Protein AF-A0A812VHL4-F1 (afdb_monomer_lite)

Organism: NCBI:txid1628268

InterPro domains:
  IPR036188 FAD/NAD(P)-binding domain superfamily [SSF51905] (43-77)

Sequence (217 aa):
MFGLWLIGYIILPGSPGWPKHFNGAKFHFGVLCDRQLSFIKKVKPVTGDPDHFCKNGVVLKSGETVDCDVIVCATGYDTRFAALECYKDGKAISVKDCPLYEHAIVPCFPCLISAATAFYHFGPIRGVTLAEYVVHCLRRGPLREETMQQAASPNLCTQISATSIIFTSATVLVRQWLLLFIDLWRAGVISLSAFLEIGIATWVTGVCKPLRLNVGS

Radius of gyration: 21.01 Å; chains: 1; bounding box: 49×48×60 Å

Foldseek 3Di:
DLVVVVVVVVQDDDDPPHDDPPDPLCDVPDDDDPVRSVVVVVDDDDDAAFDDADPQATQGPVRDGDGDPDDDDPPDDFPCQQVDFDDDPNDTDGQPQAQFQLQFASLVHRVDGQPQRLPPDPDPLSVVLVVVVVVLVVVDDDDHSVVSSVLRVPQPQSDGRRDHLVPDPNDDSVNSVVSSVVSCCVVQQAPPVLVVVQSCCCPVVVHHHRRDTPRDD

Secondary structure (DSSP, 8-state):
-HHHHHHHHHHSSSSTTS-----TTS-TT----HHHHHHHTTS----S-EEEEETTEEEETTS-EEE-S-----------GGG--EEETTEEE--TTPBPBTTTB-TTSTT-B-TTT--SSSSTTHHHHHHHHHHHHHHSPP--HHHHHHHHTT-SS--BTTB-TTS-TTS-HHHHHHHHHHHHHHTTSS-HHHHHHHHHIIIII--------SS--

Structure (mmCIF, N/CA/C/O backbone):
data_AF-A0A812VHL4-F1
#
_entry.id   AF-A0A812VHL4-F1
#
loop_
_atom_site.group_PDB
_atom_site.id
_atom_site.type_symbol
_atom_site.label_atom_id
_atom_site.label_alt_id
_atom_site.label_comp_id
_atom_site.label_asym_id
_atom_site.label_entity_id
_atom_site.label_seq_id
_atom_site.pdbx_PDB_ins_code
_atom_site.Cartn_x
_atom_site.Cartn_y
_atom_site.Cartn_z
_atom_site.occupancy
_atom_site.B_iso_or_equiv
_atom_site.auth_seq_id
_atom_site.auth_comp_id
_atom_site.auth_asym_id
_atom_site.auth_atom_id
_atom_site.pdbx_PDB_model_num
ATOM 1 N N . MET A 1 1 ? -9.272 24.173 -4.521 1.00 40.69 1 MET A N 1
ATOM 2 C CA . MET A 1 1 ? -9.351 22.985 -3.635 1.00 40.69 1 MET A CA 1
ATOM 3 C C . MET A 1 1 ? -8.076 22.146 -3.636 1.00 40.69 1 MET A C 1
ATOM 5 O O . MET A 1 1 ? -7.591 21.881 -2.550 1.00 40.69 1 MET A O 1
ATOM 9 N N . PHE A 1 2 ? -7.476 21.799 -4.783 1.00 43.38 2 PHE A N 1
ATOM 10 C CA . PHE A 1 2 ? -6.208 21.039 -4.824 1.00 43.38 2 PHE A CA 1
ATOM 11 C C . PHE A 1 2 ? -5.052 21.713 -4.052 1.00 43.38 2 PHE A C 1
ATOM 13 O O . PHE A 1 2 ? -4.385 21.065 -3.256 1.00 43.38 2 PHE A O 1
ATOM 20 N N . GLY A 1 3 ? -4.888 23.038 -4.176 1.00 47.44 3 GLY A N 1
ATOM 21 C CA . GLY A 1 3 ? -3.916 23.798 -3.374 1.00 47.44 3 GLY A CA 1
ATOM 22 C C . GLY A 1 3 ? -4.210 23.807 -1.866 1.00 47.44 3 GLY A C 1
ATOM 23 O O . GLY A 1 3 ? -3.291 23.701 -1.069 1.00 47.44 3 GLY A O 1
ATOM 24 N N . LEU A 1 4 ? -5.486 23.841 -1.456 1.00 44.78 4 LEU A N 1
ATOM 25 C CA . LEU A 1 4 ? -5.892 23.734 -0.043 1.00 44.78 4 LEU A CA 1
ATOM 26 C C . LEU A 1 4 ? -5.672 22.321 0.517 1.00 44.78 4 LEU A C 1
ATOM 28 O O . LEU A 1 4 ? -5.383 22.165 1.696 1.00 44.78 4 LEU A O 1
ATOM 32 N N . TRP A 1 5 ? -5.765 21.300 -0.334 1.00 52.78 5 TRP A N 1
ATOM 33 C CA . TRP A 1 5 ? -5.427 19.916 -0.008 1.00 52.78 5 TRP A CA 1
ATOM 34 C C . TRP A 1 5 ? -3.904 19.716 0.119 1.00 52.78 5 TRP A C 1
ATOM 36 O O . TRP A 1 5 ? -3.454 19.075 1.063 1.00 52.78 5 TRP A O 1
ATOM 46 N N . LEU A 1 6 ? -3.103 20.369 -0.734 1.00 53.19 6 LEU A N 1
ATOM 47 C CA . LEU A 1 6 ? -1.636 20.458 -0.619 1.00 53.19 6 LEU A CA 1
ATOM 48 C C . LEU A 1 6 ? -1.177 21.265 0.614 1.00 53.19 6 LEU A C 1
ATOM 50 O O . LEU A 1 6 ? -0.172 20.943 1.239 1.00 53.19 6 LEU A O 1
ATOM 54 N N . ILE A 1 7 ? -1.936 22.286 1.012 1.00 50.78 7 ILE A N 1
ATOM 55 C CA . ILE A 1 7 ? -1.730 23.010 2.276 1.00 50.78 7 ILE A CA 1
ATOM 56 C C . ILE A 1 7 ? -2.144 22.130 3.468 1.00 50.78 7 ILE A C 1
ATOM 58 O O . ILE A 1 7 ? -1.430 22.073 4.465 1.00 50.78 7 ILE A O 1
ATOM 62 N N . GLY A 1 8 ? -3.227 21.356 3.346 1.00 48.59 8 GLY A N 1
ATOM 63 C CA . GLY A 1 8 ? -3.597 20.313 4.310 1.00 48.59 8 GLY A CA 1
ATOM 64 C C . GLY A 1 8 ? -2.518 19.233 4.481 1.00 48.59 8 GLY A C 1
ATOM 65 O O . GLY A 1 8 ? -2.340 18.731 5.586 1.00 48.59 8 GLY A O 1
ATOM 66 N N . TYR A 1 9 ? -1.749 18.946 3.424 1.00 51.69 9 TYR A N 1
ATOM 67 C CA . TYR A 1 9 ? -0.568 18.072 3.418 1.00 51.69 9 TYR A CA 1
ATOM 68 C C . TYR A 1 9 ? 0.630 18.639 4.200 1.00 51.69 9 TYR A C 1
ATOM 70 O O . TYR A 1 9 ? 1.363 17.869 4.817 1.00 51.69 9 TYR A O 1
ATOM 78 N N . ILE A 1 10 ? 0.812 19.965 4.235 1.00 49.31 10 ILE A N 1
ATOM 79 C CA . ILE A 1 10 ? 1.830 20.610 5.086 1.00 49.31 10 ILE A CA 1
ATOM 80 C C . ILE A 1 10 ? 1.375 20.635 6.557 1.00 49.31 10 ILE A C 1
ATOM 82 O O . ILE A 1 10 ? 2.209 20.624 7.461 1.00 49.31 10 ILE A O 1
ATOM 86 N N . ILE A 1 11 ? 0.060 20.653 6.810 1.00 45.56 11 ILE A N 1
ATOM 87 C CA . ILE A 1 11 ? -0.496 21.017 8.121 1.00 45.56 11 ILE A CA 1
ATOM 88 C C . ILE A 1 11 ? -1.030 19.822 8.957 1.00 45.56 11 ILE A C 1
ATOM 90 O O . ILE A 1 11 ? -1.224 20.001 10.157 1.00 45.56 11 ILE A O 1
ATOM 94 N N . LEU A 1 12 ? -1.211 18.583 8.458 1.00 45.19 12 LEU A N 1
ATOM 95 C CA . LEU A 1 12 ? -1.800 17.476 9.269 1.00 45.19 12 LEU A CA 1
ATOM 96 C C . LEU A 1 12 ? -1.372 16.040 8.848 1.00 45.19 12 LEU A C 1
ATOM 98 O O . LEU A 1 12 ? -1.175 15.806 7.658 1.00 45.19 12 LEU A O 1
ATOM 102 N N . PRO A 1 13 ? -1.490 14.995 9.712 1.00 44.47 13 PRO A N 1
ATOM 103 C CA . PRO A 1 13 ? -1.119 14.822 11.133 1.00 44.47 13 PRO A CA 1
ATOM 104 C C . PRO A 1 13 ? 0.120 13.898 11.340 1.00 44.47 13 PRO A C 1
ATOM 106 O O . PRO A 1 13 ? 0.354 12.970 10.570 1.00 44.47 13 PRO A O 1
ATOM 109 N N . GLY A 1 14 ? 0.880 14.109 12.427 1.00 41.84 14 GLY A N 1
ATOM 110 C CA . GLY A 1 14 ? 2.065 13.312 12.823 1.00 41.84 14 GLY A CA 1
ATOM 111 C C . GLY A 1 14 ? 3.274 14.159 13.247 1.00 41.84 14 GLY A C 1
ATOM 112 O O . GLY A 1 14 ? 4.168 13.675 13.935 1.00 41.84 14 GLY A O 1
ATOM 113 N N . SER A 1 15 ? 3.268 15.442 12.891 1.00 42.09 15 SER A N 1
ATOM 114 C CA . SER A 1 15 ? 4.245 16.426 13.353 1.00 42.09 15 SER A CA 1
ATOM 115 C C . SER A 1 15 ? 4.019 16.740 14.841 1.00 42.09 15 SER A C 1
ATOM 117 O O . SER A 1 15 ? 2.869 16.979 15.232 1.00 42.09 15 SER A O 1
ATOM 119 N N . PRO A 1 16 ? 5.067 16.765 15.683 1.00 42.28 16 PRO A N 1
ATOM 120 C CA . PRO A 1 16 ? 4.957 17.237 17.061 1.00 42.28 16 PRO A CA 1
ATOM 121 C C . PRO A 1 16 ? 4.253 18.605 17.114 1.00 42.28 16 PRO A C 1
ATOM 123 O O . PRO A 1 16 ? 4.621 19.515 16.376 1.00 42.28 16 PRO A O 1
ATOM 126 N N . GLY A 1 17 ? 3.224 18.741 17.959 1.00 50.34 17 GLY A N 1
ATOM 127 C CA . GLY A 1 17 ? 2.522 20.014 18.191 1.00 50.34 17 GLY A CA 1
ATOM 128 C C . GLY A 1 17 ? 1.212 20.254 17.423 1.00 50.34 17 GLY A C 1
ATOM 129 O O . GLY A 1 17 ? 0.597 21.292 17.646 1.00 50.34 17 GLY A O 1
ATOM 130 N N . TRP A 1 18 ? 0.737 19.326 16.580 1.00 44.12 18 TRP A N 1
ATOM 131 C CA . TRP A 1 18 ? -0.533 19.477 15.838 1.00 44.12 18 TRP A CA 1
ATOM 132 C C . TRP A 1 18 ? -1.601 18.432 16.236 1.00 44.12 18 TRP A C 1
ATOM 134 O O . TRP A 1 18 ? -1.246 17.352 16.718 1.00 44.12 18 TRP A O 1
ATOM 144 N N . PRO A 1 19 ? -2.915 18.713 16.066 1.00 42.34 19 PRO A N 1
ATOM 145 C CA . PRO A 1 19 ? -3.988 17.866 16.595 1.00 42.34 19 PRO A CA 1
ATOM 146 C C . PRO A 1 19 ? -3.979 16.441 16.024 1.00 42.34 19 PRO A C 1
ATOM 148 O O . PRO A 1 19 ? -3.922 16.235 14.810 1.00 42.34 19 PRO A O 1
ATOM 151 N N . LYS A 1 20 ? -4.097 15.440 16.907 1.00 46.00 20 LYS A N 1
ATOM 152 C CA . LYS A 1 20 ? -4.254 14.030 16.521 1.00 46.00 20 LYS A CA 1
ATOM 153 C C . LYS A 1 20 ? -5.608 13.832 15.838 1.00 46.00 20 LYS A C 1
ATOM 155 O O . LYS A 1 20 ? -6.645 14.233 16.355 1.00 46.00 20 LYS A O 1
ATOM 160 N N . HIS A 1 21 ? -5.598 13.193 14.673 1.00 45.16 21 HIS A N 1
ATOM 161 C CA . HIS A 1 21 ? -6.742 13.171 13.760 1.00 45.16 21 HIS A CA 1
ATOM 162 C C . HIS A 1 21 ? -7.748 12.034 14.001 1.00 45.16 21 HIS A C 1
ATOM 164 O O . HIS A 1 21 ? -8.603 11.799 13.146 1.00 45.16 21 HIS A O 1
ATOM 170 N N . PHE A 1 22 ? -7.687 11.333 15.140 1.00 42.72 22 PHE A N 1
ATOM 171 C CA . PHE A 1 22 ? -8.680 10.308 15.459 1.00 42.72 22 PHE A CA 1
ATOM 172 C C . PHE A 1 22 ? -9.975 10.973 15.938 1.00 42.72 22 PHE A C 1
ATOM 174 O O . PHE A 1 22 ? -10.221 11.143 17.128 1.00 42.72 22 PHE A O 1
ATOM 181 N N . ASN A 1 23 ? -10.792 11.412 14.982 1.00 49.66 23 ASN A N 1
ATOM 182 C CA . ASN A 1 23 ? -12.164 11.821 15.226 1.00 49.66 23 ASN A CA 1
ATOM 183 C C . ASN A 1 23 ? -13.078 10.744 14.638 1.00 49.66 23 ASN A C 1
ATOM 185 O O . ASN A 1 23 ? -13.260 10.693 13.425 1.00 49.66 23 ASN A O 1
ATOM 189 N N . GLY A 1 24 ? -13.671 9.910 15.496 1.00 42.75 24 GLY A N 1
ATOM 190 C CA . GLY A 1 24 ? -14.614 8.859 15.092 1.00 42.75 24 GLY A CA 1
ATOM 191 C C . GLY A 1 24 ? -15.881 9.370 14.387 1.00 42.75 24 GLY A C 1
ATOM 192 O O . GLY A 1 24 ? -16.612 8.578 13.805 1.00 42.75 24 GLY A O 1
ATOM 193 N N . ALA A 1 25 ? -16.132 10.685 14.381 1.00 45.47 25 ALA A N 1
ATOM 194 C CA . ALA A 1 25 ? -17.178 11.323 13.577 1.00 45.47 25 ALA A CA 1
ATOM 195 C C . ALA A 1 25 ? -16.723 11.679 12.146 1.00 45.47 25 ALA A C 1
ATOM 197 O O . ALA A 1 25 ? -17.510 12.205 11.362 1.00 45.47 25 ALA A O 1
ATOM 198 N N . LYS A 1 26 ? -15.457 11.432 11.793 1.00 46.66 26 LYS A N 1
ATOM 199 C CA . LYS A 1 26 ? -14.896 11.634 10.454 1.00 46.66 26 LYS A CA 1
ATOM 200 C C . LYS A 1 26 ? -14.423 10.285 9.926 1.00 46.66 26 LYS A C 1
ATOM 202 O O . LYS A 1 26 ? -13.262 9.918 10.063 1.00 46.66 26 LYS A O 1
ATOM 207 N N . PHE A 1 27 ? -15.348 9.531 9.342 1.00 46.22 27 PHE A N 1
ATOM 208 C CA . PHE A 1 27 ? -15.012 8.322 8.599 1.00 46.22 27 PHE A CA 1
ATOM 209 C C . PHE A 1 27 ? -14.049 8.714 7.469 1.00 46.22 27 PHE A C 1
ATOM 211 O O . PHE A 1 27 ? -14.354 9.639 6.718 1.00 46.22 27 PHE A O 1
ATOM 218 N N . HIS A 1 28 ? -12.889 8.057 7.351 1.00 48.91 28 HIS A N 1
ATOM 219 C CA . HIS A 1 28 ? -11.766 8.515 6.508 1.00 48.91 28 HIS A CA 1
ATOM 220 C C . HIS A 1 28 ? -12.113 8.765 5.023 1.00 48.91 28 HIS A C 1
ATOM 222 O O . HIS A 1 28 ? -11.365 9.463 4.345 1.00 48.91 28 HIS A O 1
ATOM 228 N N . PHE A 1 29 ? -13.256 8.258 4.544 1.00 46.88 29 PHE A N 1
ATOM 229 C CA . PHE A 1 29 ? -13.786 8.471 3.191 1.00 46.88 29 PHE A CA 1
ATOM 230 C C . PHE A 1 29 ? -15.315 8.649 3.126 1.00 46.88 29 PHE A C 1
ATOM 232 O O . PHE A 1 29 ? -15.888 8.656 2.041 1.00 46.88 29 PHE A O 1
ATOM 239 N N . GLY A 1 30 ? -15.998 8.755 4.271 1.00 46.53 30 GLY A N 1
ATOM 240 C CA . GLY A 1 30 ? -17.461 8.782 4.337 1.00 46.53 30 GLY A CA 1
ATOM 241 C C . GLY A 1 30 ? -17.981 10.130 4.817 1.00 46.53 30 GLY A C 1
ATOM 242 O O . GLY A 1 30 ? -17.538 10.635 5.847 1.00 46.53 30 GLY A O 1
ATOM 243 N N . VAL A 1 31 ? -18.952 10.696 4.101 1.00 53.53 31 VAL A N 1
ATOM 244 C CA . VAL A 1 31 ? -19.748 11.817 4.611 1.00 53.53 31 VAL A CA 1
ATOM 245 C C . VAL A 1 31 ? -20.894 11.224 5.421 1.00 53.53 31 VAL A C 1
ATOM 247 O O . VAL A 1 31 ? -21.770 10.560 4.873 1.00 53.53 31 VAL A O 1
ATOM 250 N N . LEU A 1 32 ? -20.866 11.433 6.734 1.00 62.25 32 LEU A N 1
ATOM 251 C CA . LEU A 1 32 ? -21.990 11.095 7.599 1.00 62.25 32 LEU A CA 1
ATOM 252 C C . LEU A 1 32 ? -23.046 12.194 7.484 1.00 62.25 32 LEU A C 1
ATOM 254 O O . LEU A 1 32 ? -22.713 13.374 7.579 1.00 62.25 32 LEU A O 1
ATOM 258 N N . CYS A 1 33 ? -24.314 11.825 7.310 1.00 75.69 33 CYS A N 1
ATOM 259 C CA . CYS A 1 33 ? -25.398 12.800 7.374 1.00 75.69 33 CYS A CA 1
ATOM 260 C C . CYS A 1 33 ? -25.648 13.244 8.825 1.00 75.69 33 CYS A C 1
ATOM 262 O O . CYS A 1 33 ? -25.263 12.560 9.781 1.00 75.69 33 CYS A O 1
ATOM 264 N N . ASP A 1 34 ? -26.352 14.361 9.012 1.00 81.69 34 ASP A N 1
ATOM 265 C CA . ASP A 1 34 ? -26.616 14.933 10.341 1.00 81.69 34 ASP A CA 1
ATOM 266 C C . ASP A 1 34 ? -27.289 13.946 11.300 1.00 81.69 34 ASP A C 1
ATOM 268 O O . ASP A 1 34 ? -27.010 13.941 12.503 1.00 81.69 34 ASP A O 1
ATOM 272 N N . ARG A 1 35 ? -28.129 13.047 10.769 1.00 87.44 35 ARG A N 1
ATOM 273 C CA . ARG A 1 35 ? -28.762 11.975 11.546 1.00 87.44 35 ARG A CA 1
ATOM 274 C C . ARG A 1 35 ? -27.735 10.976 12.085 1.00 87.44 35 ARG A C 1
ATOM 276 O O . ARG A 1 35 ? -27.809 10.611 13.256 1.00 87.44 35 ARG A O 1
ATOM 283 N N . GLN A 1 36 ? -26.776 10.552 11.261 1.00 82.25 36 GLN A N 1
ATOM 284 C CA . GLN A 1 36 ? -25.708 9.628 11.663 1.00 82.25 36 GLN A CA 1
ATOM 285 C C . GLN A 1 36 ? -24.761 10.285 12.671 1.00 82.25 36 GLN A C 1
ATOM 287 O O . GLN A 1 36 ? -24.432 9.677 13.687 1.00 82.25 36 GLN A O 1
ATOM 292 N N . LEU A 1 37 ? -24.389 11.550 12.449 1.00 80.75 37 LEU A N 1
ATOM 293 C CA . LEU A 1 37 ? -23.572 12.318 13.393 1.00 80.75 37 LEU A CA 1
ATOM 294 C C . LEU A 1 37 ? -24.268 12.479 14.749 1.00 80.75 37 LEU A C 1
ATOM 296 O O . LEU A 1 37 ? -23.646 12.294 15.793 1.00 80.75 37 LEU A O 1
ATOM 300 N N . SER A 1 38 ? -25.565 12.791 14.741 1.00 87.00 38 SER A N 1
ATOM 301 C CA . SER A 1 38 ? -26.368 12.927 15.961 1.00 87.00 38 SER A CA 1
ATOM 302 C C . SER A 1 38 ? -26.495 11.610 16.724 1.00 87.00 38 SER A C 1
ATOM 304 O O . SER A 1 38 ? -26.578 11.625 17.949 1.00 87.00 38 SER A O 1
ATOM 306 N N . PHE A 1 39 ? -26.506 10.475 16.022 1.00 86.25 39 PHE A N 1
ATOM 307 C CA . PHE A 1 39 ? -26.483 9.156 16.647 1.00 86.25 39 PHE A CA 1
ATOM 308 C C . PHE A 1 39 ? -25.113 8.851 17.266 1.00 86.25 39 PHE A C 1
ATOM 310 O O . PHE A 1 39 ? -25.041 8.555 18.454 1.00 86.25 39 PHE A O 1
ATOM 317 N N . ILE A 1 40 ? -24.024 8.998 16.505 1.00 81.56 40 ILE A N 1
ATOM 318 C CA . ILE A 1 40 ? -22.659 8.693 16.971 1.00 81.56 40 ILE A CA 1
ATOM 319 C C . ILE A 1 40 ? -22.272 9.542 18.186 1.00 81.56 40 ILE A C 1
ATOM 321 O O . ILE A 1 40 ? -21.652 9.027 19.108 1.00 81.56 40 ILE A O 1
ATOM 325 N N . LYS A 1 41 ? -22.696 10.812 18.250 1.00 83.19 41 LYS A N 1
ATOM 326 C CA . LYS A 1 41 ? -22.459 11.687 19.415 1.00 83.19 41 LYS A CA 1
ATOM 327 C C . LYS A 1 41 ? -23.057 11.162 20.728 1.00 83.19 41 LYS A C 1
ATOM 329 O O . LYS A 1 41 ? -22.643 11.614 21.789 1.00 83.19 41 LYS A O 1
ATOM 334 N N . LYS A 1 42 ? -24.035 10.252 20.667 1.00 87.25 42 LYS A N 1
ATOM 335 C CA . LYS A 1 42 ? -24.648 9.620 21.847 1.00 87.25 42 LYS A CA 1
ATOM 336 C C . LYS A 1 42 ? -23.894 8.371 22.301 1.00 87.25 42 LYS A C 1
ATOM 338 O O . LYS A 1 42 ? -24.132 7.895 23.405 1.00 87.25 42 LYS A O 1
ATOM 343 N N . VAL A 1 43 ? -23.013 7.831 21.461 1.00 83.88 43 VAL A N 1
ATOM 344 C CA . VAL A 1 43 ? -22.222 6.640 21.768 1.00 83.88 43 VAL A CA 1
ATOM 345 C C . VAL A 1 43 ? -20.952 7.078 22.487 1.00 83.88 43 VAL A C 1
ATOM 347 O O . VAL A 1 43 ? -20.186 7.887 21.966 1.00 83.88 43 VAL A O 1
ATOM 350 N N . LYS A 1 44 ? -20.713 6.538 23.685 1.00 83.19 44 LYS A N 1
ATOM 351 C CA . LYS A 1 44 ? -19.445 6.733 24.392 1.00 83.19 44 LYS A CA 1
ATOM 352 C C . LYS A 1 44 ? -18.408 5.781 23.780 1.00 83.19 44 LYS A C 1
ATOM 354 O O . LYS A 1 44 ? -18.574 4.571 23.926 1.00 83.19 44 LYS A O 1
ATOM 359 N N . PRO A 1 45 ? -17.365 6.276 23.088 1.00 82.94 45 PRO A N 1
ATOM 360 C CA . PRO A 1 45 ? -16.317 5.401 22.588 1.00 82.94 45 PRO A CA 1
ATOM 361 C C . PRO A 1 45 ? -15.575 4.776 23.771 1.00 82.94 45 PRO A C 1
ATOM 363 O O . PRO A 1 45 ? -15.216 5.471 24.725 1.00 82.94 45 PRO A O 1
ATOM 366 N N . VAL A 1 46 ? -15.347 3.470 23.690 1.00 85.31 46 VAL A N 1
ATOM 367 C CA . VAL A 1 46 ? -14.475 2.744 24.613 1.00 85.31 46 VAL A CA 1
ATOM 368 C C . VAL A 1 46 ? -13.137 2.540 23.914 1.00 85.31 46 VAL A C 1
ATOM 370 O O . VAL A 1 46 ? -13.096 2.103 22.765 1.00 85.31 46 VAL A O 1
ATOM 373 N N . THR A 1 47 ? -12.048 2.892 24.594 1.00 85.06 47 THR A N 1
ATOM 374 C CA . THR A 1 47 ? -10.685 2.749 24.073 1.00 85.06 47 THR A CA 1
ATOM 375 C C . THR A 1 47 ? -9.969 1.674 24.875 1.00 85.06 47 THR A C 1
ATOM 377 O O . THR A 1 47 ? -9.807 1.821 26.083 1.00 85.06 47 THR A O 1
ATOM 380 N N . GLY A 1 48 ? -9.509 0.622 24.206 1.00 84.44 48 GLY A N 1
ATOM 381 C CA . GLY A 1 48 ? -8.765 -0.470 24.821 1.00 84.44 48 GLY A CA 1
ATOM 382 C C . GLY A 1 48 ? -8.704 -1.684 23.902 1.00 84.44 48 GLY A C 1
ATOM 383 O O . GLY A 1 48 ? -9.467 -1.778 22.940 1.00 84.44 48 GLY A O 1
ATOM 384 N N . ASP A 1 49 ? -7.792 -2.602 24.205 1.00 91.12 49 ASP A N 1
ATOM 385 C CA . ASP A 1 49 ? -7.693 -3.869 23.486 1.00 91.12 49 ASP A CA 1
ATOM 386 C C . ASP A 1 49 ? -8.654 -4.895 24.099 1.00 91.12 49 ASP A C 1
ATOM 388 O O . ASP A 1 49 ? -8.628 -5.072 25.325 1.00 91.12 49 ASP A O 1
ATOM 392 N N . PRO A 1 50 ? -9.448 -5.614 23.287 1.00 93.56 50 PRO A N 1
ATOM 393 C CA . PRO A 1 50 ? -10.179 -6.778 23.766 1.00 93.56 50 PRO A CA 1
ATOM 394 C C . PRO A 1 50 ? -9.193 -7.869 24.211 1.00 93.56 50 PRO A C 1
ATOM 396 O O . PRO A 1 50 ? -8.165 -8.088 23.566 1.00 93.56 50 PRO A O 1
ATOM 399 N N . ASP A 1 51 ? -9.511 -8.541 25.313 1.00 95.81 51 ASP A N 1
ATOM 400 C CA . ASP A 1 51 ? -8.773 -9.696 25.826 1.00 95.81 51 ASP A CA 1
ATOM 401 C C . ASP A 1 51 ? -9.528 -10.994 25.513 1.00 95.81 51 ASP A C 1
ATOM 403 O O . ASP A 1 51 ? -9.070 -11.815 24.719 1.00 95.81 51 ASP A O 1
ATOM 407 N N . HIS A 1 52 ? -10.737 -11.146 26.057 1.00 96.25 52 HIS A N 1
ATOM 408 C CA . HIS A 1 52 ? -11.589 -12.307 25.810 1.00 96.25 52 HIS A CA 1
ATOM 409 C C . HIS A 1 52 ? -13.079 -11.946 25.839 1.00 96.25 52 HIS A C 1
ATOM 411 O O . HIS A 1 52 ? -13.492 -10.913 26.370 1.00 96.25 52 HIS A O 1
ATOM 417 N N . PHE A 1 53 ? -13.904 -12.814 25.255 1.00 96.31 53 PHE A N 1
ATOM 418 C CA . PHE A 1 53 ? -15.358 -12.704 25.339 1.00 96.31 53 PHE A CA 1
ATOM 419 C C . PHE A 1 53 ? -15.861 -13.344 26.628 1.00 96.31 53 PHE A C 1
ATOM 421 O O . PHE A 1 53 ? -15.387 -14.407 27.033 1.00 96.31 53 PHE A O 1
ATOM 428 N N . CYS A 1 54 ? -16.845 -12.716 27.257 1.00 95.00 54 CYS A N 1
ATOM 429 C CA . CYS A 1 54 ? -17.550 -13.256 28.408 1.00 95.00 54 CYS A CA 1
ATOM 430 C C . CYS A 1 54 ? -19.039 -13.410 28.079 1.00 95.00 54 CYS A C 1
ATOM 432 O O . CYS A 1 54 ? -19.503 -13.024 27.008 1.00 95.00 54 CYS A O 1
ATOM 434 N N . LYS A 1 55 ? -19.809 -13.984 29.008 1.00 95.25 55 LYS A N 1
ATOM 435 C CA . LYS A 1 55 ? -21.238 -14.257 28.792 1.00 95.25 55 LYS A CA 1
ATOM 436 C C . LYS A 1 55 ? -22.044 -13.008 28.405 1.00 95.25 55 LYS A C 1
ATOM 438 O O . LYS A 1 55 ? -23.011 -13.135 27.664 1.00 95.25 55 LYS A O 1
ATOM 443 N N . ASN A 1 56 ? -21.648 -11.841 28.911 1.00 95.12 56 ASN A N 1
ATOM 444 C CA . ASN A 1 56 ? -22.412 -10.601 28.779 1.00 95.12 56 ASN A CA 1
ATOM 445 C C . ASN A 1 56 ? -21.730 -9.565 27.866 1.00 95.12 56 ASN A C 1
ATOM 447 O O . ASN A 1 56 ? -22.242 -8.457 27.735 1.00 95.12 56 ASN A O 1
ATOM 451 N N . GLY A 1 57 ? -20.582 -9.889 27.256 1.00 95.62 57 GLY A N 1
ATOM 452 C CA . GLY A 1 57 ? -19.865 -8.942 26.405 1.00 95.62 57 GLY A CA 1
ATOM 453 C C . GLY A 1 57 ? -18.373 -9.231 26.245 1.00 95.62 57 GLY A C 1
ATOM 454 O O . GLY A 1 57 ? -17.963 -10.371 26.018 1.00 95.62 57 GLY A O 1
ATOM 455 N N . VAL A 1 58 ? -17.550 -8.182 26.330 1.00 96.31 58 VAL A N 1
ATOM 456 C CA . VAL A 1 58 ? -16.098 -8.237 26.082 1.00 96.31 58 VAL A CA 1
ATOM 457 C C . VAL A 1 58 ? -15.330 -7.736 27.297 1.00 96.31 58 VAL A C 1
ATOM 459 O O . VAL A 1 58 ? -15.591 -6.639 27.783 1.00 96.31 58 VAL A O 1
ATOM 462 N N . VAL A 1 59 ? -14.342 -8.503 27.753 1.00 96.31 59 VAL A N 1
ATOM 463 C CA . VAL A 1 59 ? -13.371 -8.054 28.756 1.00 96.31 59 VAL A CA 1
ATOM 464 C C . VAL A 1 59 ? -12.176 -7.445 28.032 1.00 96.31 59 VAL A C 1
ATOM 466 O O . VAL A 1 59 ? -11.638 -8.038 27.096 1.00 96.31 59 VAL A O 1
ATOM 469 N N . LEU A 1 60 ? -11.774 -6.243 28.434 1.00 96.38 60 LEU A N 1
ATOM 470 C CA . LEU A 1 60 ? -10.594 -5.553 27.920 1.00 96.38 60 LEU A CA 1
ATOM 471 C C . LEU A 1 60 ? -9.343 -5.976 28.693 1.00 96.38 60 LEU A C 1
ATOM 473 O O . LEU A 1 60 ? -9.425 -6.381 29.850 1.00 96.38 60 LEU A O 1
ATOM 477 N N . LYS A 1 61 ? -8.155 -5.770 28.114 1.00 96.44 61 LYS A N 1
ATOM 478 C CA . LYS A 1 61 ? -6.873 -6.031 28.805 1.00 96.44 61 LYS A CA 1
ATOM 479 C C . LYS A 1 61 ? -6.666 -5.210 30.085 1.00 96.44 61 LYS A C 1
ATOM 481 O O . LYS A 1 61 ? -5.815 -5.552 30.898 1.00 96.44 61 LYS A O 1
ATOM 486 N N . SER A 1 62 ? -7.416 -4.123 30.269 1.00 94.62 62 SER A N 1
ATOM 487 C CA . SER A 1 62 ? -7.440 -3.349 31.517 1.00 94.62 62 SER A CA 1
ATOM 488 C C . SER A 1 62 ? -8.201 -4.044 32.654 1.00 94.62 62 SER A C 1
ATOM 490 O O . SER A 1 62 ? -8.129 -3.587 33.792 1.00 94.62 62 SER A O 1
ATOM 492 N N . GLY A 1 63 ? -8.951 -5.110 32.357 1.00 94.81 63 GLY A N 1
ATOM 493 C CA . GLY A 1 63 ? -9.890 -5.770 33.264 1.00 94.81 63 GLY A CA 1
ATOM 494 C C . GLY A 1 63 ? -11.313 -5.195 33.224 1.00 94.81 63 GLY A C 1
ATOM 495 O O . GLY A 1 63 ? -12.216 -5.778 33.819 1.00 94.81 63 GLY A O 1
ATOM 496 N N . GLU A 1 64 ? -11.546 -4.078 32.523 1.00 94.94 64 GLU A N 1
ATOM 497 C CA . GLU A 1 64 ? -12.893 -3.520 32.329 1.00 94.94 64 GLU A CA 1
ATOM 498 C C . GLU A 1 64 ? -13.748 -4.454 31.461 1.00 94.94 64 GLU A C 1
ATOM 500 O O . GLU A 1 64 ? -13.266 -5.007 30.474 1.00 94.94 64 GLU A O 1
ATOM 505 N N . THR A 1 65 ? -15.026 -4.611 31.809 1.00 95.62 65 THR A N 1
ATOM 506 C CA . THR A 1 65 ? -15.997 -5.357 30.997 1.00 95.62 65 THR A CA 1
ATOM 507 C C . THR A 1 65 ? -16.928 -4.388 30.279 1.00 95.62 65 THR A C 1
ATOM 509 O O . THR A 1 65 ? -17.498 -3.493 30.899 1.00 95.62 65 THR A O 1
ATOM 512 N N . VAL A 1 66 ? -17.087 -4.582 28.971 1.00 94.62 66 VAL A N 1
ATOM 513 C CA . VAL A 1 66 ? -18.028 -3.852 28.122 1.00 94.62 66 VAL A CA 1
ATOM 514 C C . VAL A 1 66 ? -19.204 -4.767 27.814 1.00 94.62 66 VAL A C 1
ATOM 516 O O . VAL A 1 66 ? -19.083 -5.687 26.998 1.00 94.62 66 VAL A O 1
ATOM 519 N N . ASP A 1 67 ? -20.335 -4.505 28.463 1.00 95.31 67 ASP A N 1
ATOM 520 C CA . ASP A 1 67 ? -21.572 -5.247 28.229 1.00 95.31 67 ASP A CA 1
ATOM 521 C C . ASP A 1 67 ? -22.105 -4.976 26.816 1.00 95.31 67 ASP A C 1
ATOM 523 O O . ASP A 1 67 ? -22.216 -3.824 26.381 1.00 95.31 67 ASP A O 1
ATOM 527 N N . CYS A 1 68 ? -22.425 -6.040 26.081 1.00 92.75 68 CYS A N 1
ATOM 528 C CA . CYS A 1 68 ? -23.007 -5.946 24.747 1.00 92.75 68 CYS A CA 1
ATOM 529 C C . CYS A 1 68 ? -23.721 -7.237 24.333 1.00 92.75 68 CYS A C 1
ATOM 531 O O . CYS A 1 68 ? -23.283 -8.341 24.648 1.00 92.75 68 CYS A O 1
ATOM 533 N N . ASP A 1 69 ? -24.792 -7.085 23.554 1.00 94.19 69 ASP A N 1
ATOM 534 C CA . ASP A 1 69 ? -25.539 -8.215 22.985 1.00 94.19 69 ASP A CA 1
ATOM 535 C C . ASP A 1 69 ? -24.930 -8.717 21.668 1.00 94.19 69 ASP A C 1
ATOM 537 O O . ASP A 1 69 ? -25.102 -9.872 21.279 1.00 94.19 69 ASP A O 1
ATOM 541 N N . VAL A 1 70 ? -24.246 -7.824 20.944 1.00 93.56 70 VAL A N 1
ATOM 542 C CA . VAL A 1 70 ? -23.696 -8.085 19.612 1.00 93.56 70 VAL A CA 1
ATOM 543 C C . VAL A 1 70 ? -22.279 -7.544 19.529 1.00 93.56 70 VAL A C 1
ATOM 545 O O . VAL A 1 70 ? -22.031 -6.365 19.781 1.00 93.56 70 VAL A O 1
ATOM 548 N N . ILE A 1 71 ? -21.364 -8.404 19.086 1.00 91.31 71 ILE A N 1
ATOM 549 C CA . ILE A 1 71 ? -19.974 -8.053 18.806 1.00 91.31 71 ILE A CA 1
ATOM 550 C C . ILE A 1 71 ? -19.783 -8.047 17.291 1.00 91.31 71 ILE A C 1
ATOM 552 O O . ILE A 1 71 ? -20.015 -9.051 16.618 1.00 91.31 71 ILE A O 1
ATOM 556 N N . VAL A 1 72 ? -19.341 -6.911 16.750 1.00 91.31 72 VAL A N 1
ATOM 557 C CA . VAL A 1 72 ? -18.997 -6.768 15.330 1.00 91.31 72 VAL A CA 1
ATOM 558 C C . VAL A 1 72 ? -17.487 -6.607 15.196 1.00 91.31 72 VAL A C 1
ATOM 560 O O . VAL A 1 72 ? -16.925 -5.569 15.544 1.00 91.31 72 VAL A O 1
ATOM 563 N N . CYS A 1 73 ? -16.822 -7.629 14.659 1.00 88.69 73 CYS A N 1
ATOM 564 C CA . CYS A 1 73 ? -15.378 -7.616 14.439 1.00 88.69 73 CYS A CA 1
ATOM 565 C C . CYS A 1 73 ? -15.029 -6.921 13.116 1.00 88.69 73 CYS A C 1
ATOM 567 O O . CYS A 1 73 ? -15.016 -7.542 12.056 1.00 88.69 73 CYS A O 1
ATOM 569 N N . ALA A 1 74 ? -14.704 -5.629 13.178 1.00 86.19 74 ALA A N 1
ATOM 570 C CA . ALA A 1 74 ? -14.184 -4.856 12.046 1.00 86.19 74 ALA A CA 1
ATOM 571 C C . ALA A 1 74 ? -12.638 -4.847 12.013 1.00 86.19 74 ALA A C 1
ATOM 573 O O . ALA A 1 74 ? -12.016 -3.806 11.813 1.00 86.19 74 ALA A O 1
ATOM 574 N N . THR A 1 75 ? -12.007 -6.005 12.239 1.00 82.56 75 THR A N 1
ATOM 575 C CA . THR A 1 75 ? -10.549 -6.161 12.450 1.00 82.56 75 THR A CA 1
ATOM 576 C C . THR A 1 75 ? -9.712 -6.156 11.164 1.00 82.56 75 THR A C 1
ATOM 578 O O . THR A 1 75 ? -8.499 -6.334 11.219 1.00 82.56 75 THR A O 1
ATOM 581 N N . GLY A 1 76 ? -10.339 -5.943 10.005 1.00 81.12 76 GLY A N 1
ATOM 582 C CA . GLY A 1 76 ? -9.672 -5.973 8.703 1.00 81.12 76 GLY A CA 1
ATOM 583 C C . GLY A 1 76 ? -9.405 -7.391 8.190 1.00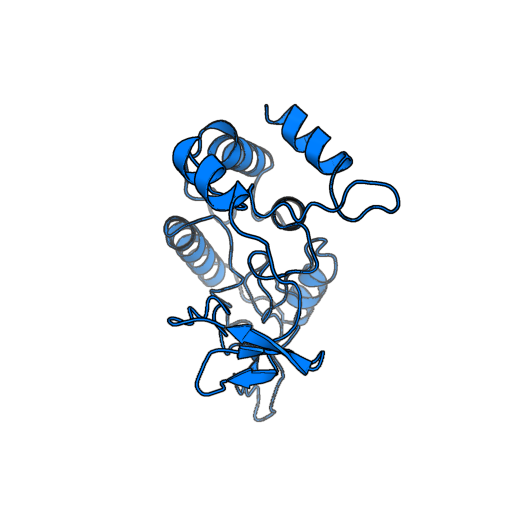 81.12 76 GLY A C 1
ATOM 584 O O . GLY A 1 76 ? -10.008 -8.358 8.652 1.00 81.12 76 GLY A O 1
ATOM 585 N N . TYR A 1 77 ? -8.511 -7.495 7.205 1.00 79.00 77 TYR A N 1
ATOM 586 C CA . TYR A 1 77 ? -8.134 -8.747 6.547 1.00 79.00 77 TYR A CA 1
ATOM 587 C C . TYR A 1 77 ? -6.612 -8.887 6.509 1.00 79.00 77 TYR A C 1
ATOM 589 O O . TYR A 1 77 ? -5.905 -7.903 6.291 1.00 79.00 77 TYR A O 1
ATOM 597 N N . ASP A 1 78 ? -6.122 -10.116 6.657 1.00 80.00 78 ASP A N 1
ATOM 598 C CA . ASP A 1 78 ? -4.727 -10.464 6.394 1.00 80.00 78 ASP A CA 1
ATOM 599 C C . ASP A 1 78 ? -4.586 -10.946 4.943 1.00 80.00 78 ASP A C 1
ATOM 601 O O . ASP A 1 78 ? -5.295 -11.855 4.507 1.00 80.00 78 ASP A O 1
ATOM 605 N N . THR A 1 79 ? -3.670 -10.337 4.187 1.00 79.25 79 THR A N 1
ATOM 606 C CA . THR A 1 79 ? -3.390 -10.735 2.798 1.00 79.25 79 THR A CA 1
ATOM 607 C C . THR A 1 79 ? -2.644 -12.062 2.718 1.00 79.25 79 THR A C 1
ATOM 609 O O . THR A 1 79 ? -2.584 -12.656 1.643 1.00 79.25 79 THR A O 1
ATOM 612 N N . ARG A 1 80 ? -2.037 -12.504 3.831 1.00 86.12 80 ARG A N 1
ATOM 613 C CA . ARG A 1 80 ? -1.137 -13.660 3.923 1.00 86.12 80 ARG A CA 1
ATOM 614 C C . ARG A 1 80 ? 0.017 -13.629 2.920 1.00 86.12 80 ARG A C 1
ATOM 616 O O . ARG A 1 80 ? 0.681 -14.639 2.720 1.00 86.12 80 ARG A O 1
ATOM 623 N N . PHE A 1 81 ? 0.319 -12.467 2.335 1.00 87.38 81 PHE A N 1
ATOM 624 C CA . PHE A 1 81 ? 1.425 -12.324 1.391 1.00 87.38 81 PHE A CA 1
ATOM 625 C C . PHE A 1 81 ? 2.765 -12.679 2.051 1.00 87.38 81 PHE A C 1
ATOM 627 O O . PHE A 1 81 ? 3.604 -13.350 1.462 1.00 87.38 81 PHE A O 1
ATOM 634 N N . ALA A 1 82 ? 2.938 -12.291 3.317 1.00 85.25 82 ALA A N 1
ATOM 635 C CA . ALA A 1 82 ? 4.119 -12.622 4.110 1.00 85.25 82 ALA A CA 1
ATOM 636 C C . ALA A 1 82 ? 4.239 -14.118 4.468 1.00 85.25 82 ALA A C 1
ATOM 638 O O . ALA A 1 82 ? 5.296 -14.529 4.935 1.00 85.25 82 ALA A O 1
ATOM 639 N N . ALA A 1 83 ? 3.180 -14.912 4.277 1.00 88.94 83 ALA A N 1
ATOM 640 C CA . ALA A 1 83 ? 3.181 -16.356 4.510 1.00 88.94 83 ALA A CA 1
ATOM 641 C C . ALA A 1 83 ? 3.540 -17.162 3.248 1.00 88.94 83 ALA A C 1
ATOM 643 O O . ALA A 1 83 ? 3.549 -18.388 3.295 1.00 88.94 83 ALA A O 1
ATOM 644 N N . LEU A 1 84 ? 3.808 -16.496 2.117 1.00 90.81 84 LEU A N 1
ATOM 645 C CA . LEU A 1 84 ? 4.245 -17.165 0.896 1.00 90.81 84 LEU A CA 1
ATOM 646 C C . LEU A 1 84 ? 5.656 -17.731 1.069 1.00 90.81 84 LEU A C 1
ATOM 648 O O . LEU A 1 84 ? 6.609 -16.996 1.328 1.00 90.81 84 LEU A O 1
ATOM 652 N N . GLU A 1 85 ? 5.795 -19.032 0.839 1.00 93.12 85 GLU A N 1
ATOM 653 C CA . GLU A 1 85 ? 7.087 -19.705 0.759 1.00 93.12 85 GLU A CA 1
ATOM 654 C C . GLU A 1 85 ? 7.608 -19.618 -0.677 1.00 93.12 85 GLU A C 1
ATOM 656 O O . GLU A 1 85 ? 7.086 -20.253 -1.594 1.00 93.12 85 GLU A O 1
ATOM 661 N N . CYS A 1 86 ? 8.622 -18.781 -0.891 1.00 93.56 86 CYS A N 1
ATOM 662 C CA . CYS A 1 86 ? 9.216 -18.572 -2.206 1.00 93.56 86 CYS A CA 1
ATOM 663 C C . CYS A 1 86 ? 10.571 -19.275 -2.288 1.00 93.56 86 CYS A C 1
ATOM 665 O O . CYS A 1 86 ? 11.407 -19.138 -1.394 1.00 93.56 86 CYS A O 1
ATOM 667 N N . TYR A 1 87 ? 10.806 -19.985 -3.391 1.00 95.19 87 TYR A N 1
ATOM 668 C CA . TYR A 1 87 ? 12.066 -20.668 -3.661 1.00 95.19 87 TYR A CA 1
ATOM 669 C C . TYR A 1 87 ? 12.656 -20.169 -4.973 1.00 95.19 87 TYR A C 1
ATOM 671 O O . TYR A 1 87 ? 11.981 -20.147 -6.002 1.00 95.19 87 TYR A O 1
ATOM 679 N N . LYS A 1 88 ? 13.934 -19.798 -4.938 1.00 92.50 88 LYS A N 1
ATOM 680 C CA . LYS A 1 88 ? 14.714 -19.395 -6.105 1.00 92.50 88 LYS A CA 1
ATOM 681 C C . LYS A 1 88 ? 16.001 -20.208 -6.126 1.00 92.50 88 LYS A C 1
ATOM 683 O O . LYS A 1 88 ? 16.723 -20.239 -5.133 1.00 92.50 88 LYS A O 1
ATOM 688 N N . ASP A 1 89 ? 16.242 -20.917 -7.226 1.00 93.25 89 ASP A N 1
ATOM 689 C CA . ASP A 1 89 ? 17.413 -21.788 -7.404 1.00 93.25 89 ASP A CA 1
ATOM 690 C C . ASP A 1 89 ? 17.605 -22.785 -6.240 1.00 93.25 89 ASP A C 1
ATOM 692 O O . ASP A 1 89 ? 18.706 -22.994 -5.731 1.00 93.25 89 ASP A O 1
ATOM 696 N N . GLY A 1 90 ? 16.494 -23.361 -5.763 1.00 94.38 90 GLY A N 1
ATOM 697 C CA . GLY A 1 90 ? 16.470 -24.318 -4.650 1.00 94.38 90 GLY A CA 1
ATOM 698 C C . GLY A 1 90 ? 16.654 -23.708 -3.255 1.00 94.38 90 GLY A C 1
ATOM 699 O O . GLY A 1 90 ? 16.640 -24.442 -2.269 1.00 94.38 90 GLY A O 1
ATOM 700 N N . LYS A 1 91 ? 16.800 -22.384 -3.136 1.00 95.62 91 LYS A N 1
ATOM 701 C CA . LYS A 1 91 ? 16.943 -21.685 -1.853 1.00 95.62 91 LYS A CA 1
ATOM 702 C C . LYS A 1 91 ? 15.657 -20.961 -1.487 1.00 95.62 91 LYS A C 1
ATOM 704 O O . LYS A 1 91 ? 15.077 -20.266 -2.320 1.00 95.62 91 LYS A O 1
ATOM 709 N N . ALA A 1 92 ? 15.243 -21.102 -0.232 1.00 94.94 92 ALA A N 1
ATOM 710 C CA . ALA A 1 92 ? 14.160 -20.301 0.316 1.00 94.94 92 ALA A CA 1
ATOM 711 C C . ALA A 1 92 ? 14.575 -18.823 0.331 1.00 94.94 92 ALA A C 1
ATOM 713 O O . ALA A 1 92 ? 15.672 -18.484 0.785 1.00 94.94 92 ALA A O 1
ATOM 714 N N . ILE A 1 93 ? 13.697 -17.955 -0.159 1.00 92.81 93 ILE A N 1
ATOM 715 C CA . ILE A 1 93 ? 13.868 -16.506 -0.120 1.00 92.81 93 ILE A CA 1
ATOM 716 C C . ILE A 1 93 ? 12.676 -15.873 0.590 1.00 92.81 93 ILE A C 1
ATOM 718 O O . ILE A 1 93 ? 11.528 -16.279 0.412 1.00 92.81 93 ILE A O 1
ATOM 722 N N . SER A 1 94 ? 12.949 -14.849 1.392 1.00 91.38 94 SER A N 1
ATOM 723 C CA . SER A 1 94 ? 11.886 -14.023 1.953 1.00 91.38 94 SER A CA 1
ATOM 724 C C . SER A 1 94 ? 11.481 -12.969 0.931 1.00 91.38 94 SER A C 1
ATOM 726 O O . SER A 1 94 ? 12.320 -12.202 0.458 1.00 91.38 94 SER A O 1
ATOM 728 N N . VAL A 1 95 ? 10.186 -12.908 0.635 1.00 92.12 95 VAL A N 1
ATOM 729 C CA . VAL A 1 95 ? 9.564 -11.795 -0.100 1.00 92.12 95 VAL A CA 1
ATOM 730 C C . VAL A 1 95 ? 8.871 -10.813 0.843 1.00 92.12 95 VAL A C 1
ATOM 732 O O . VAL A 1 95 ? 8.175 -9.908 0.391 1.00 92.12 95 VAL A O 1
ATOM 735 N N . LYS A 1 96 ? 9.012 -11.002 2.159 1.00 89.94 96 LYS A N 1
ATOM 736 C CA . LYS A 1 96 ? 8.438 -10.134 3.187 1.00 89.94 96 LYS A CA 1
ATOM 737 C C . LYS A 1 96 ? 9.284 -8.866 3.330 1.00 89.94 96 LYS A C 1
ATOM 739 O O . LYS A 1 96 ? 10.508 -8.932 3.296 1.00 89.94 96 LYS A O 1
ATOM 744 N N . ASP A 1 97 ? 8.616 -7.732 3.521 1.00 88.69 97 ASP A N 1
ATOM 745 C CA . ASP A 1 97 ? 9.231 -6.427 3.793 1.00 88.69 97 ASP A CA 1
ATOM 746 C C . ASP A 1 97 ? 10.202 -5.927 2.704 1.00 88.69 97 ASP A C 1
ATOM 748 O O . ASP A 1 97 ? 11.078 -5.102 2.957 1.00 88.69 97 ASP A O 1
ATOM 752 N N . CYS A 1 98 ? 10.029 -6.386 1.460 1.00 91.56 98 CYS A N 1
ATOM 753 C CA . CYS A 1 98 ? 10.852 -5.951 0.337 1.00 91.56 98 CYS A CA 1
ATOM 754 C C . CYS A 1 98 ? 10.349 -4.611 -0.228 1.00 91.56 98 CYS A C 1
ATOM 756 O O . CYS A 1 98 ? 9.155 -4.506 -0.545 1.00 91.56 98 CYS A O 1
ATOM 758 N N . PRO A 1 99 ? 11.235 -3.617 -0.440 1.00 93.19 99 PRO A N 1
ATOM 759 C CA . PRO A 1 99 ? 10.936 -2.467 -1.284 1.00 93.19 99 PRO A CA 1
ATOM 760 C C . PRO A 1 99 ? 10.523 -2.927 -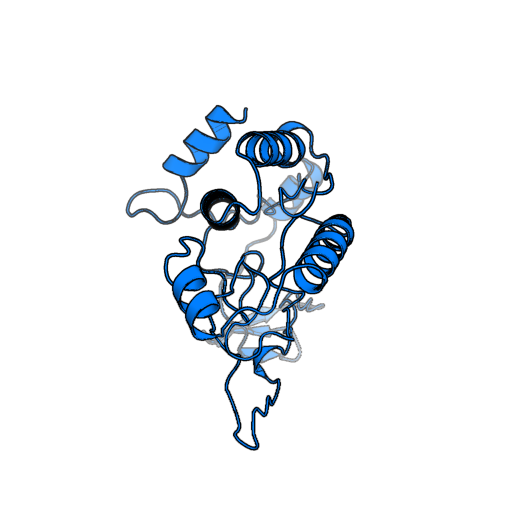2.680 1.00 93.19 99 PRO A C 1
ATOM 762 O O . PRO A 1 99 ? 11.107 -3.857 -3.240 1.00 93.19 99 PRO A O 1
ATOM 765 N N . LEU A 1 100 ? 9.504 -2.281 -3.235 1.00 94.50 100 LEU A N 1
ATOM 766 C CA . LEU A 1 100 ? 8.910 -2.680 -4.503 1.00 94.50 100 LEU A CA 1
ATOM 767 C C . LEU A 1 100 ? 9.476 -1.858 -5.656 1.00 94.50 100 LEU A C 1
ATOM 769 O O . LEU A 1 100 ? 9.452 -0.625 -5.628 1.00 94.50 100 LEU A O 1
ATOM 773 N N . TYR A 1 101 ? 9.928 -2.542 -6.702 1.00 94.56 101 TYR A N 1
ATOM 774 C CA . TYR A 1 101 ? 10.283 -1.890 -7.953 1.00 94.56 101 TYR A CA 1
ATOM 775 C C . TYR A 1 101 ? 9.010 -1.374 -8.632 1.00 94.56 101 TYR A C 1
ATOM 777 O O . TYR A 1 101 ? 8.030 -2.115 -8.775 1.00 94.56 101 TYR A O 1
ATOM 785 N N . GLU A 1 102 ? 9.010 -0.078 -8.962 1.00 93.19 102 GLU A N 1
ATOM 786 C CA . GLU A 1 102 ? 7.859 0.647 -9.528 1.00 93.19 102 GLU A CA 1
ATOM 787 C C . GLU A 1 102 ? 6.570 0.449 -8.701 1.00 93.19 102 GLU A C 1
ATOM 789 O O . GLU A 1 102 ? 5.456 0.439 -9.225 1.00 93.19 102 GLU A O 1
ATOM 794 N N . HIS A 1 103 ? 6.738 0.261 -7.383 1.00 93.50 103 HIS A N 1
ATOM 795 C CA . HIS A 1 103 ? 5.673 0.020 -6.403 1.00 93.50 103 HIS A CA 1
ATOM 796 C C . HIS A 1 103 ? 4.781 -1.205 -6.663 1.00 93.50 103 HIS A C 1
ATOM 798 O O . HIS A 1 103 ? 3.732 -1.346 -6.034 1.00 93.50 103 HIS A O 1
ATOM 804 N N . ALA A 1 104 ? 5.212 -2.136 -7.520 1.00 92.38 104 ALA A N 1
ATOM 805 C CA . ALA A 1 104 ? 4.448 -3.342 -7.845 1.00 92.38 104 ALA A CA 1
ATOM 806 C C . ALA A 1 104 ? 5.264 -4.637 -7.801 1.00 92.38 104 ALA A C 1
ATOM 808 O O . ALA A 1 104 ? 4.771 -5.638 -7.280 1.00 92.38 104 ALA A O 1
ATOM 809 N N . ILE A 1 105 ? 6.488 -4.638 -8.330 1.00 94.06 105 ILE A N 1
ATOM 810 C CA . ILE A 1 105 ? 7.280 -5.862 -8.513 1.00 94.06 105 ILE A CA 1
ATOM 811 C C . ILE A 1 105 ? 8.162 -6.112 -7.296 1.00 94.06 105 ILE A C 1
ATOM 813 O O . ILE A 1 105 ? 8.812 -5.193 -6.799 1.00 94.06 105 ILE A O 1
ATOM 817 N N . VAL A 1 106 ? 8.225 -7.367 -6.848 1.00 94.88 106 VAL A N 1
ATOM 818 C CA . VAL A 1 106 ? 9.152 -7.817 -5.802 1.00 94.88 106 VAL A CA 1
ATOM 819 C C . VAL A 1 106 ? 10.528 -8.075 -6.433 1.00 94.88 106 VAL A C 1
ATOM 821 O O . VAL A 1 106 ? 10.669 -9.051 -7.167 1.00 94.88 106 VAL A O 1
ATOM 824 N N . PRO A 1 107 ? 11.570 -7.257 -6.179 1.00 94.44 107 PRO A N 1
ATOM 825 C CA . PRO A 1 107 ? 12.828 -7.358 -6.927 1.00 94.44 107 PRO A CA 1
ATOM 826 C C . PRO A 1 107 ? 13.535 -8.712 -6.790 1.00 94.44 107 PRO A C 1
ATOM 828 O O . PRO A 1 107 ? 14.043 -9.232 -7.779 1.00 94.44 107 PRO A O 1
ATOM 831 N N . CYS A 1 108 ? 13.523 -9.306 -5.589 1.00 92.88 108 CYS A N 1
ATOM 832 C CA . CYS A 1 108 ? 14.124 -10.621 -5.326 1.00 92.88 108 CYS A CA 1
ATOM 833 C C . CYS A 1 108 ? 13.341 -11.799 -5.932 1.00 92.88 108 CYS A C 1
ATOM 835 O O . CYS A 1 108 ? 13.844 -12.922 -5.983 1.00 92.88 108 CYS A O 1
ATOM 837 N N . PHE A 1 109 ? 12.124 -11.551 -6.427 1.00 94.06 109 PHE A N 1
ATOM 838 C CA . PHE A 1 109 ? 11.292 -12.540 -7.103 1.00 94.06 109 PHE A CA 1
ATOM 839 C C . PHE A 1 109 ? 10.465 -11.863 -8.216 1.00 94.06 109 PHE A C 1
ATOM 841 O O . PHE A 1 109 ? 9.260 -11.663 -8.077 1.00 94.06 109 PHE A O 1
ATOM 848 N N . PRO A 1 110 ? 11.104 -11.457 -9.330 1.00 90.38 110 PRO A N 1
ATOM 849 C CA . PRO A 1 110 ? 10.560 -10.457 -10.256 1.00 90.38 110 PRO A CA 1
ATOM 850 C C . PRO A 1 110 ? 9.373 -10.923 -11.110 1.00 90.38 110 PRO A C 1
ATOM 852 O O . PRO A 1 110 ? 8.783 -10.122 -11.831 1.00 90.38 110 PRO A O 1
ATOM 855 N N . CYS A 1 111 ? 8.995 -12.199 -11.019 1.00 90.31 111 CYS A N 1
ATOM 856 C CA . CYS A 1 111 ? 7.745 -12.726 -11.567 1.00 90.31 111 CYS A CA 1
ATOM 857 C C . CYS A 1 111 ? 6.538 -12.538 -10.625 1.00 90.31 111 CYS A C 1
ATOM 859 O O . CYS A 1 111 ? 5.428 -12.930 -10.981 1.00 90.31 111 CYS A O 1
ATOM 861 N N . LEU A 1 112 ? 6.732 -11.946 -9.441 1.00 93.00 112 LEU A N 1
ATOM 862 C CA . LEU A 1 112 ? 5.693 -11.725 -8.439 1.00 93.00 112 LEU A CA 1
ATOM 863 C C . LEU A 1 112 ? 5.367 -10.241 -8.274 1.00 93.00 112 LEU A C 1
ATOM 865 O O . LEU A 1 112 ? 6.234 -9.389 -8.064 1.00 93.00 112 LEU A O 1
ATOM 869 N N . ILE A 1 113 ? 4.065 -9.971 -8.303 1.00 91.25 113 ILE A N 1
ATOM 870 C CA . ILE A 1 113 ? 3.455 -8.684 -7.988 1.00 91.25 113 ILE A CA 1
ATOM 871 C C . ILE A 1 113 ? 2.479 -8.896 -6.832 1.00 91.25 113 ILE A C 1
ATOM 873 O O . ILE A 1 113 ? 1.676 -9.830 -6.845 1.00 91.25 113 ILE A O 1
ATOM 877 N N . SER A 1 114 ? 2.517 -8.008 -5.840 1.00 85.56 114 SER A N 1
ATOM 878 C CA . SER A 1 114 ? 1.536 -8.008 -4.753 1.00 85.56 114 SER A CA 1
ATOM 879 C C . SER A 1 114 ? 0.324 -7.164 -5.149 1.00 85.56 114 SER A C 1
ATOM 881 O O . SER A 1 114 ? 0.403 -5.946 -5.283 1.00 85.56 114 SER A O 1
ATOM 883 N N . ALA A 1 115 ? -0.837 -7.799 -5.326 1.00 80.00 115 ALA A N 1
ATOM 884 C CA . ALA A 1 115 ? -2.078 -7.102 -5.690 1.00 80.00 115 ALA A CA 1
ATOM 885 C C . ALA A 1 115 ? -2.563 -6.112 -4.608 1.00 80.00 115 ALA A C 1
ATOM 887 O O . ALA A 1 115 ? -3.344 -5.197 -4.887 1.00 80.00 115 ALA A O 1
ATOM 888 N N . ALA A 1 116 ? -2.118 -6.286 -3.360 1.00 81.06 116 ALA A N 1
ATOM 889 C CA . ALA A 1 116 ? -2.415 -5.365 -2.267 1.00 81.06 116 ALA A CA 1
ATOM 890 C C . ALA A 1 116 ? -1.630 -4.048 -2.388 1.00 81.06 116 ALA A C 1
ATOM 892 O O . ALA A 1 116 ? -2.132 -2.996 -1.982 1.00 81.06 116 ALA A O 1
ATOM 893 N N . THR A 1 117 ? -0.424 -4.103 -2.954 1.00 85.62 117 THR A N 1
ATOM 894 C CA . THR A 1 117 ? 0.518 -2.980 -3.028 1.00 85.62 117 THR A CA 1
ATOM 895 C C . THR A 1 117 ? 0.639 -2.400 -4.432 1.00 85.62 117 THR A C 1
ATOM 897 O O . THR A 1 117 ? 1.014 -1.244 -4.561 1.00 85.62 117 THR A O 1
ATOM 900 N N . ALA A 1 118 ? 0.260 -3.131 -5.486 1.00 85.06 118 ALA A N 1
ATOM 901 C CA . ALA A 1 118 ? 0.148 -2.622 -6.854 1.00 85.06 118 ALA A CA 1
ATOM 902 C C . ALA A 1 118 ? -1.033 -1.638 -6.986 1.00 85.06 118 ALA A C 1
ATOM 904 O O . ALA A 1 118 ? -2.047 -1.866 -7.653 1.00 85.06 118 ALA A O 1
ATOM 905 N N . PHE A 1 119 ? -0.931 -0.552 -6.235 1.00 82.06 119 PHE A N 1
ATOM 906 C CA . PHE A 1 119 ? -1.973 0.397 -5.947 1.00 82.06 119 PHE A CA 1
ATOM 907 C C . PHE A 1 119 ? -1.788 1.614 -6.843 1.00 82.06 119 PHE A C 1
ATOM 909 O O . PHE A 1 119 ? -1.239 2.625 -6.438 1.00 82.06 119 PHE A O 1
ATOM 916 N N . TYR A 1 120 ? -2.261 1.529 -8.081 1.00 80.19 120 TYR A N 1
ATOM 917 C CA . TYR A 1 120 ? -2.226 2.676 -8.992 1.00 80.19 120 TYR A CA 1
ATOM 918 C C . TYR A 1 120 ? -3.462 3.575 -8.882 1.00 80.19 120 TYR A C 1
ATOM 920 O O . TYR A 1 120 ? -3.455 4.699 -9.374 1.00 80.19 120 TYR A O 1
ATOM 928 N N . HIS A 1 121 ? -4.545 3.083 -8.270 1.00 81.94 121 HIS A N 1
ATOM 929 C CA . HIS A 1 121 ? -5.783 3.835 -8.080 1.00 81.94 121 HIS A CA 1
ATOM 930 C C . HIS A 1 121 ? -6.656 3.233 -6.971 1.00 81.94 121 HIS A C 1
ATOM 932 O O . HIS A 1 121 ? -6.531 2.058 -6.620 1.00 81.94 121 HIS A O 1
ATOM 938 N N . PHE A 1 122 ? -7.608 4.023 -6.473 1.00 81.12 122 PHE A N 1
ATOM 939 C CA . PHE A 1 122 ? -8.743 3.527 -5.696 1.00 81.12 122 PHE A CA 1
ATOM 940 C C . PHE A 1 122 ? -9.724 2.725 -6.556 1.00 81.12 122 PHE A C 1
ATOM 942 O O . PHE A 1 122 ? -9.992 3.083 -7.704 1.00 81.12 122 PHE A O 1
ATOM 949 N N . GLY A 1 123 ? -10.316 1.689 -5.959 1.00 82.88 123 GLY A N 1
ATOM 950 C CA . GLY A 1 123 ? -11.395 0.915 -6.568 1.00 82.88 123 GLY A CA 1
ATOM 951 C C . GLY A 1 123 ? -10.940 -0.062 -7.661 1.00 82.88 123 GLY A C 1
ATOM 952 O O . GLY A 1 123 ? -9.743 -0.291 -7.843 1.00 82.88 123 GLY A O 1
ATOM 953 N N . PRO A 1 124 ? -11.892 -0.666 -8.394 1.00 84.38 124 PRO A N 1
ATOM 954 C CA . PRO A 1 124 ? -11.607 -1.715 -9.375 1.00 84.38 124 PRO A CA 1
ATOM 955 C C . PRO A 1 124 ? -10.820 -1.212 -10.591 1.00 84.38 124 PRO A C 1
ATOM 957 O O . PRO A 1 124 ? -10.109 -1.996 -11.214 1.00 84.38 124 PRO A O 1
ATOM 960 N N . ILE A 1 125 ? -10.877 0.092 -10.900 1.00 86.69 125 ILE A N 1
ATOM 961 C CA . ILE A 1 125 ? -10.184 0.674 -12.060 1.00 86.69 125 ILE A CA 1
ATOM 962 C C . ILE A 1 125 ? -8.664 0.482 -12.002 1.00 86.69 125 ILE A C 1
ATOM 964 O O . ILE A 1 125 ? -8.013 0.413 -13.040 1.00 86.69 125 ILE A O 1
ATOM 968 N N . ARG A 1 126 ? -8.098 0.304 -10.799 1.00 87.19 126 ARG A N 1
ATOM 969 C CA . ARG A 1 126 ? -6.678 -0.024 -10.617 1.00 87.19 126 ARG A CA 1
ATOM 970 C C . ARG A 1 126 ? -6.265 -1.306 -11.343 1.00 87.19 126 ARG A C 1
ATOM 972 O O . ARG A 1 126 ? -5.108 -1.430 -11.720 1.00 87.19 126 ARG A O 1
ATOM 979 N N . GLY A 1 127 ? -7.199 -2.242 -11.541 1.00 89.62 127 GLY A N 1
ATOM 980 C CA . GLY A 1 127 ? -6.960 -3.481 -12.276 1.00 89.62 127 GLY A CA 1
ATOM 981 C C . GLY A 1 127 ? -6.672 -3.242 -13.758 1.00 89.62 127 GLY A C 1
ATOM 982 O O . GLY A 1 127 ? -5.855 -3.956 -14.326 1.00 89.62 127 GLY A O 1
ATOM 983 N N . VAL A 1 128 ? -7.271 -2.205 -14.358 1.00 90.31 128 VAL A N 1
ATOM 984 C CA . VAL A 1 128 ? -7.003 -1.815 -15.752 1.00 90.31 128 VAL A CA 1
ATOM 985 C C . VAL A 1 128 ? -5.577 -1.290 -15.879 1.00 90.31 128 VAL A C 1
ATOM 987 O O . VAL A 1 128 ? -4.804 -1.827 -16.665 1.00 90.31 128 VAL A O 1
ATOM 990 N N . THR A 1 129 ? -5.190 -0.330 -15.029 1.00 90.44 129 THR A N 1
ATOM 991 C CA . THR A 1 129 ? -3.809 0.177 -15.001 1.00 90.44 129 THR A CA 1
ATOM 992 C C . THR A 1 129 ? -2.804 -0.943 -14.733 1.00 90.44 129 THR A C 1
ATOM 994 O O . THR A 1 129 ? -1.760 -1.009 -15.372 1.00 90.44 129 THR A O 1
ATOM 997 N N . LEU A 1 130 ? -3.100 -1.838 -13.783 1.00 91.50 130 LEU A N 1
ATOM 998 C CA . LEU A 1 130 ? -2.208 -2.950 -13.467 1.00 91.50 130 LEU A CA 1
ATOM 999 C C . LEU A 1 130 ? -2.045 -3.894 -14.664 1.00 91.50 130 LEU A C 1
ATOM 1001 O O . LEU A 1 130 ? -0.933 -4.336 -14.932 1.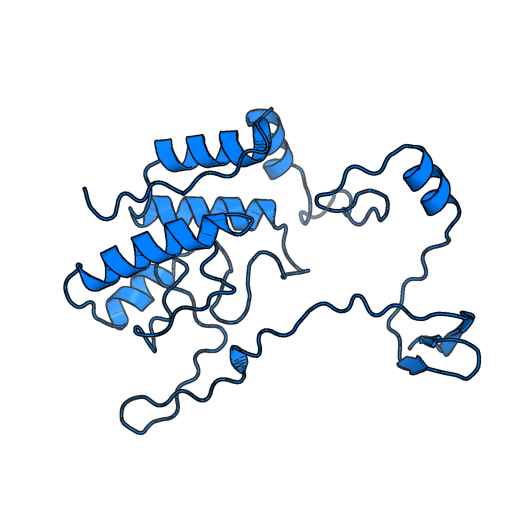00 91.50 130 LEU A O 1
ATOM 1005 N N . ALA A 1 131 ? -3.117 -4.183 -15.402 1.00 91.31 131 ALA A N 1
ATOM 1006 C CA . ALA A 1 131 ? -3.032 -4.999 -16.609 1.00 91.31 131 ALA A CA 1
ATOM 1007 C C . ALA A 1 131 ? -2.146 -4.338 -17.679 1.00 91.31 131 ALA A C 1
ATOM 1009 O O . ALA A 1 131 ? -1.271 -5.000 -18.236 1.00 91.31 131 ALA A O 1
ATOM 1010 N N . GLU A 1 132 ? -2.310 -3.033 -17.920 1.00 90.38 132 GLU A N 1
ATOM 1011 C CA . GLU A 1 132 ? -1.455 -2.263 -18.837 1.00 90.38 132 GLU A CA 1
ATOM 1012 C C . GLU A 1 132 ? 0.014 -2.288 -18.397 1.00 90.38 132 GLU A C 1
ATOM 1014 O O . GLU A 1 132 ? 0.907 -2.560 -19.202 1.00 90.38 132 GLU A O 1
ATOM 1019 N N . TYR A 1 133 ? 0.267 -2.089 -17.103 1.00 91.31 133 TYR A N 1
ATOM 1020 C CA . TYR A 1 133 ? 1.606 -2.156 -16.526 1.00 91.31 133 TYR A CA 1
ATOM 1021 C C . TYR A 1 133 ? 2.238 -3.548 -16.676 1.00 91.31 133 TYR A C 1
ATOM 1023 O O . TYR A 1 133 ? 3.412 -3.662 -17.028 1.00 91.31 133 TYR A O 1
ATOM 1031 N N . VAL A 1 134 ? 1.473 -4.624 -16.467 1.00 91.62 134 VAL A N 1
ATOM 1032 C CA . VAL A 1 134 ? 1.952 -5.999 -16.682 1.00 91.62 134 VAL A CA 1
ATOM 1033 C C . VAL A 1 134 ? 2.305 -6.222 -18.152 1.00 91.62 134 VAL A C 1
ATOM 1035 O O . VAL A 1 134 ? 3.377 -6.749 -18.442 1.00 91.62 134 VAL A O 1
ATOM 1038 N N . VAL A 1 135 ? 1.461 -5.778 -19.090 1.00 91.50 135 VAL A N 1
ATOM 1039 C CA . VAL A 1 135 ? 1.758 -5.862 -20.531 1.00 91.50 135 VAL A CA 1
ATOM 1040 C C . VAL A 1 135 ? 3.045 -5.111 -20.866 1.00 91.50 135 VAL A C 1
ATOM 1042 O O . VAL A 1 135 ? 3.877 -5.632 -21.608 1.00 91.50 135 VAL A O 1
ATOM 1045 N N . HIS A 1 136 ? 3.255 -3.926 -20.293 1.00 89.06 136 HIS A N 1
ATOM 1046 C CA . HIS A 1 136 ? 4.518 -3.213 -20.439 1.00 89.06 136 HIS A CA 1
ATOM 1047 C C . HIS A 1 136 ? 5.709 -4.016 -19.898 1.00 89.06 136 HIS A C 1
ATOM 1049 O O . HIS A 1 136 ? 6.717 -4.163 -20.590 1.00 89.06 136 HIS A O 1
ATOM 1055 N N . CYS A 1 137 ? 5.588 -4.579 -18.695 1.00 90.12 137 CYS A N 1
ATOM 1056 C CA . CYS A 1 137 ? 6.640 -5.384 -18.076 1.00 90.12 137 CYS A CA 1
ATOM 1057 C C . CYS A 1 137 ? 6.998 -6.635 -18.889 1.00 90.12 137 CYS A C 1
ATOM 1059 O O . CYS A 1 137 ? 8.139 -7.084 -18.839 1.00 90.12 137 CYS A O 1
ATOM 1061 N N . LEU A 1 138 ? 6.040 -7.193 -19.630 1.00 89.56 138 LEU A N 1
ATOM 1062 C CA . LEU A 1 138 ? 6.267 -8.325 -20.530 1.00 89.56 138 LEU A CA 1
ATOM 1063 C C . LEU A 1 138 ? 6.882 -7.905 -21.873 1.00 89.56 138 LEU A C 1
ATOM 1065 O O . LEU A 1 138 ? 7.531 -8.718 -22.525 1.00 89.56 138 LEU A O 1
ATOM 1069 N N . ARG A 1 139 ? 6.671 -6.655 -22.305 1.00 90.00 139 ARG A N 1
ATOM 1070 C CA . ARG A 1 139 ? 7.236 -6.102 -23.548 1.00 90.00 139 ARG A CA 1
ATOM 1071 C C . ARG A 1 139 ? 8.641 -5.540 -23.369 1.00 90.00 139 ARG A C 1
ATOM 1073 O O . ARG A 1 139 ? 9.409 -5.527 -24.329 1.00 90.00 139 ARG A O 1
ATOM 1080 N N . ARG A 1 140 ? 8.975 -5.039 -22.177 1.00 85.81 140 ARG A N 1
ATOM 1081 C CA . ARG A 1 140 ? 10.334 -4.572 -21.881 1.00 85.81 140 ARG A CA 1
ATOM 1082 C C . ARG A 1 140 ? 11.308 -5.754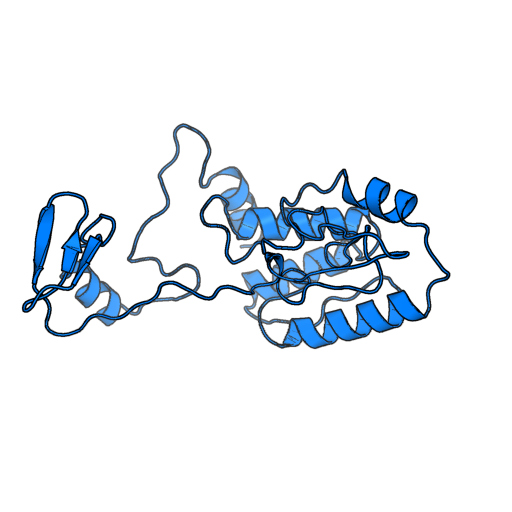 -21.874 1.00 85.81 140 ARG A C 1
ATOM 1084 O O . ARG A 1 140 ? 10.947 -6.873 -21.520 1.00 85.81 140 ARG A O 1
ATOM 1091 N N . GLY A 1 141 ? 12.556 -5.491 -22.255 1.00 86.69 141 GLY A N 1
ATOM 1092 C CA . GLY A 1 141 ? 13.626 -6.483 -22.164 1.00 86.69 141 GLY A CA 1
ATOM 1093 C C . GLY A 1 141 ? 13.885 -6.934 -20.717 1.00 86.69 141 GLY A C 1
ATOM 1094 O O . GLY A 1 141 ? 13.446 -6.277 -19.769 1.00 86.69 141 GLY A O 1
ATOM 1095 N N . PRO A 1 142 ? 14.612 -8.047 -20.528 1.00 89.88 142 PRO A N 1
ATOM 1096 C CA . PRO A 1 142 ? 14.914 -8.567 -19.200 1.00 89.88 142 PRO A CA 1
ATOM 1097 C C . PRO A 1 142 ? 15.705 -7.547 -18.371 1.00 89.88 142 PRO A C 1
ATOM 1099 O O . PRO A 1 142 ? 16.688 -6.972 -18.838 1.00 89.88 142 PRO A O 1
ATOM 1102 N N . LEU A 1 143 ? 15.293 -7.363 -17.116 1.00 92.12 143 LEU A N 1
ATOM 1103 C CA . LEU A 1 143 ? 15.988 -6.535 -16.131 1.00 92.12 143 LEU A CA 1
ATOM 1104 C C . LEU A 1 143 ? 16.686 -7.416 -15.097 1.00 92.12 143 LEU A C 1
ATOM 1106 O O . LEU A 1 143 ? 16.178 -8.469 -14.708 1.00 92.12 143 LEU A O 1
ATOM 1110 N N . ARG A 1 144 ? 17.851 -6.965 -14.626 1.00 94.50 144 ARG A N 1
ATOM 1111 C CA . ARG A 1 144 ? 18.568 -7.628 -13.533 1.00 94.50 144 ARG A CA 1
ATOM 1112 C C . ARG A 1 144 ? 17.925 -7.285 -12.194 1.00 94.50 144 ARG A C 1
ATOM 1114 O O . ARG A 1 144 ? 17.468 -6.164 -11.981 1.00 94.50 144 ARG A O 1
ATOM 1121 N N . GLU A 1 145 ? 17.952 -8.246 -11.277 1.00 94.12 145 GLU A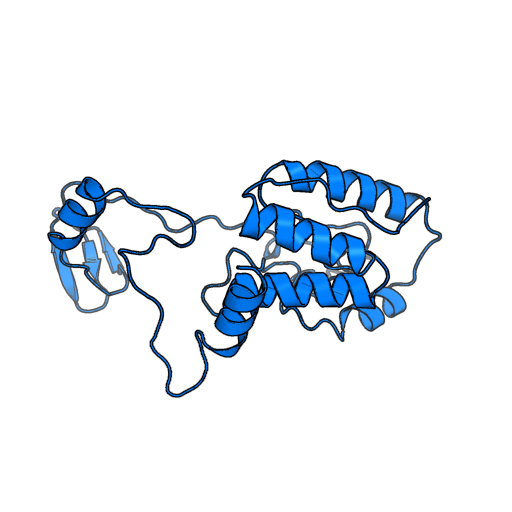 N 1
ATOM 1122 C CA . GLU A 1 145 ? 17.469 -8.074 -9.903 1.00 94.12 145 GLU A CA 1
ATOM 1123 C C . GLU A 1 145 ? 18.131 -6.887 -9.197 1.00 94.12 145 GLU A C 1
ATOM 1125 O O . GLU A 1 145 ? 17.433 -6.047 -8.634 1.00 94.12 145 GLU A O 1
ATOM 1130 N N . GLU A 1 146 ? 19.454 -6.762 -9.304 1.00 95.31 146 GLU A N 1
ATOM 1131 C CA . GLU A 1 146 ? 20.213 -5.652 -8.714 1.00 95.31 146 GLU A CA 1
ATOM 1132 C C . GLU A 1 146 ? 19.714 -4.289 -9.208 1.00 95.31 146 GLU A C 1
ATOM 1134 O O . GLU A 1 146 ? 19.571 -3.356 -8.421 1.00 95.31 146 GLU A O 1
ATOM 1139 N N . THR A 1 147 ? 19.379 -4.177 -10.497 1.00 95.44 147 THR A N 1
ATOM 1140 C CA . THR A 1 147 ? 18.835 -2.944 -11.082 1.00 95.44 147 THR A CA 1
ATOM 1141 C C . THR A 1 147 ? 17.475 -2.602 -10.478 1.00 95.44 147 THR A C 1
ATOM 1143 O O . THR A 1 147 ? 17.231 -1.451 -10.120 1.00 95.44 147 THR A O 1
ATOM 1146 N N . MET A 1 148 ? 16.601 -3.598 -10.310 1.00 96.00 148 MET A N 1
ATOM 1147 C CA . MET A 1 148 ? 15.288 -3.404 -9.685 1.00 96.00 148 MET A CA 1
ATOM 1148 C C . MET A 1 148 ? 15.415 -3.009 -8.207 1.00 96.00 148 MET A C 1
ATOM 1150 O O . MET A 1 148 ? 14.700 -2.122 -7.747 1.00 96.00 148 MET A O 1
ATOM 1154 N N . GLN A 1 149 ? 16.351 -3.615 -7.472 1.00 95.31 149 GLN A N 1
ATOM 1155 C CA . GLN A 1 149 ? 16.628 -3.281 -6.071 1.00 95.31 149 GLN A CA 1
ATOM 1156 C C . GLN A 1 149 ? 17.185 -1.862 -5.916 1.00 95.31 149 GLN A C 1
ATOM 1158 O O . GLN A 1 149 ? 16.701 -1.096 -5.082 1.00 95.31 149 GLN A O 1
ATOM 1163 N N . GLN A 1 150 ? 18.161 -1.489 -6.747 1.00 95.44 150 GLN A N 1
ATOM 1164 C CA . GLN A 1 150 ? 18.736 -0.143 -6.758 1.00 95.44 150 GLN A CA 1
ATOM 1165 C C . GLN A 1 150 ? 17.665 0.906 -7.051 1.00 95.44 150 GLN A C 1
ATOM 1167 O O . GLN A 1 150 ? 17.592 1.902 -6.337 1.00 95.44 150 GLN A O 1
ATOM 1172 N N . ALA A 1 151 ? 16.791 0.651 -8.028 1.00 94.94 151 ALA A N 1
ATOM 1173 C CA . ALA A 1 151 ? 15.693 1.546 -8.371 1.00 94.94 151 ALA A CA 1
ATOM 1174 C C . ALA A 1 151 ? 14.599 1.625 -7.291 1.00 94.94 151 ALA A C 1
ATOM 1176 O O . ALA A 1 151 ? 13.965 2.667 -7.162 1.00 94.94 151 ALA A O 1
ATOM 1177 N N . ALA A 1 152 ? 14.385 0.565 -6.504 1.00 94.88 152 ALA A N 1
ATOM 1178 C CA . ALA A 1 152 ? 13.412 0.556 -5.409 1.00 94.88 152 ALA A CA 1
ATOM 1179 C C . ALA A 1 152 ? 13.943 1.193 -4.109 1.00 94.88 152 ALA A C 1
ATOM 1181 O O . ALA A 1 152 ? 13.162 1.697 -3.303 1.00 94.88 152 ALA A O 1
ATOM 1182 N N . SER A 1 153 ? 15.261 1.181 -3.884 1.00 92.75 153 SER A N 1
ATOM 1183 C CA . SER A 1 153 ? 15.876 1.684 -2.646 1.00 92.75 153 SER A CA 1
ATOM 1184 C C . SER A 1 153 ? 15.633 3.175 -2.326 1.00 92.75 153 SER A C 1
ATOM 1186 O O . SER A 1 153 ? 15.463 3.480 -1.145 1.00 92.75 153 SER A O 1
ATOM 1188 N N . PRO A 1 154 ? 15.555 4.115 -3.298 1.00 94.12 154 PRO A N 1
ATOM 1189 C CA . PRO A 1 154 ? 15.313 5.531 -3.026 1.00 94.12 154 PRO A CA 1
ATOM 1190 C C . PRO A 1 154 ? 13.821 5.916 -3.061 1.00 94.12 154 PRO A C 1
ATOM 1192 O O . PRO A 1 154 ? 13.508 7.109 -3.201 1.00 94.12 154 PRO A O 1
ATOM 1195 N N . ASN A 1 155 ? 12.907 4.938 -2.994 1.00 94.69 155 ASN A N 1
ATOM 1196 C CA . ASN A 1 155 ? 11.472 5.199 -2.904 1.00 94.69 155 ASN A CA 1
ATOM 1197 C C . ASN A 1 155 ? 11.164 5.991 -1.628 1.00 94.69 155 ASN A C 1
ATOM 1199 O O . ASN A 1 155 ? 11.605 5.645 -0.532 1.00 94.69 155 ASN A O 1
ATOM 1203 N N . LEU A 1 156 ? 10.397 7.067 -1.774 1.00 93.00 156 LEU A N 1
ATOM 1204 C CA . LEU A 1 156 ? 9.938 7.889 -0.659 1.00 93.00 156 LEU A CA 1
ATOM 1205 C C . LEU A 1 156 ? 8.710 7.280 0.012 1.00 93.00 156 LEU A C 1
ATOM 1207 O O . LEU A 1 156 ? 8.513 7.443 1.219 1.00 93.00 156 LEU A O 1
ATOM 1211 N N . CYS A 1 157 ? 7.854 6.618 -0.767 1.00 91.50 157 CYS A N 1
ATOM 1212 C CA . CYS A 1 157 ? 6.712 5.906 -0.230 1.00 91.50 157 CYS A CA 1
ATOM 1213 C C . CYS A 1 157 ? 7.183 4.653 0.508 1.00 91.50 157 CYS A C 1
ATOM 1215 O O . CYS A 1 157 ? 7.950 3.848 -0.013 1.00 91.50 157 CYS A O 1
ATOM 1217 N N . THR A 1 158 ? 6.679 4.466 1.726 1.00 88.81 158 THR A N 1
ATOM 1218 C CA . THR A 1 158 ? 7.100 3.382 2.626 1.00 88.81 158 THR A CA 1
ATOM 1219 C C . THR A 1 158 ? 6.384 2.063 2.336 1.00 88.81 158 THR A C 1
ATOM 1221 O O . THR A 1 158 ? 6.310 1.193 3.202 1.00 88.81 158 THR A O 1
ATOM 1224 N N . GLN A 1 159 ? 5.784 1.932 1.153 1.00 90.19 159 GLN A N 1
ATOM 1225 C CA . GLN A 1 159 ? 5.118 0.709 0.749 1.00 90.19 159 GLN A CA 1
ATOM 1226 C C . GLN A 1 159 ? 6.145 -0.387 0.479 1.00 90.19 159 GLN A C 1
ATOM 1228 O O . GLN A 1 159 ? 7.146 -0.185 -0.206 1.00 90.19 159 GLN A O 1
ATOM 1233 N N . ILE A 1 160 ? 5.847 -1.572 0.987 1.00 91.31 160 ILE A N 1
ATOM 1234 C CA . ILE A 1 160 ? 6.658 -2.779 0.841 1.00 91.31 160 ILE A CA 1
ATOM 1235 C C . ILE A 1 160 ? 5.735 -3.942 0.503 1.00 91.31 160 ILE A C 1
ATOM 1237 O O . ILE A 1 160 ? 4.528 -3.865 0.721 1.00 91.31 160 ILE A O 1
ATOM 1241 N N . SER A 1 161 ? 6.292 -5.028 -0.012 1.00 89.38 161 SER A N 1
ATOM 1242 C CA . SER A 1 161 ? 5.564 -6.192 -0.538 1.00 89.38 161 SER A CA 1
ATOM 1243 C C . SER A 1 161 ? 4.387 -6.708 0.311 1.00 89.38 161 SER A C 1
ATOM 1245 O O . SER A 1 161 ? 3.334 -7.038 -0.241 1.00 89.38 161 SER A O 1
ATOM 1247 N N . ALA A 1 162 ? 4.533 -6.739 1.638 1.00 86.81 162 ALA A N 1
ATOM 1248 C CA . ALA A 1 162 ? 3.511 -7.211 2.576 1.00 86.81 162 ALA A CA 1
ATOM 1249 C C . ALA A 1 162 ? 2.621 -6.098 3.167 1.00 86.81 162 ALA A C 1
ATOM 1251 O O . ALA A 1 162 ? 1.600 -6.397 3.784 1.00 86.81 162 ALA A O 1
ATOM 1252 N N . THR A 1 163 ? 2.977 -4.824 2.974 1.00 86.56 163 THR A N 1
ATOM 1253 C CA . THR A 1 163 ? 2.338 -3.688 3.650 1.00 86.56 163 THR A CA 1
ATOM 1254 C C . THR A 1 163 ? 1.919 -2.625 2.639 1.00 86.56 163 THR A C 1
ATOM 1256 O O . THR A 1 163 ? 2.744 -1.878 2.117 1.00 86.56 163 THR A O 1
ATOM 1259 N N . SER A 1 164 ? 0.610 -2.548 2.388 1.00 85.44 164 SER A N 1
ATOM 1260 C CA . SER A 1 164 ? -0.024 -1.561 1.503 1.00 85.44 164 SER A CA 1
ATOM 1261 C C . SER A 1 164 ? -0.227 -0.216 2.195 1.00 85.44 164 SER A C 1
ATOM 1263 O O . SER A 1 164 ? -0.571 -0.176 3.377 1.00 85.44 164 SER A O 1
ATOM 1265 N N . ILE A 1 165 ? -0.143 0.884 1.440 1.00 83.00 165 ILE A N 1
ATOM 1266 C CA . ILE A 1 165 ? -0.375 2.240 1.964 1.00 83.00 165 ILE A CA 1
ATOM 1267 C C . ILE A 1 165 ? -1.775 2.438 2.567 1.00 83.00 165 ILE A C 1
ATOM 1269 O O . ILE A 1 165 ? -1.949 3.292 3.432 1.00 83.00 165 ILE A O 1
ATOM 1273 N N . ILE A 1 166 ? -2.778 1.660 2.132 1.00 77.00 166 ILE A N 1
ATOM 1274 C CA . ILE A 1 166 ? -4.172 1.786 2.598 1.00 77.00 166 ILE A CA 1
ATOM 1275 C C . ILE A 1 166 ? -4.351 1.238 4.014 1.00 77.00 166 ILE A C 1
ATOM 1277 O O . ILE A 1 166 ? -5.182 1.739 4.768 1.00 77.00 166 ILE A O 1
ATOM 1281 N N . PHE A 1 167 ? -3.580 0.214 4.377 1.00 70.19 167 PHE A N 1
ATOM 1282 C CA . PHE A 1 167 ? -3.790 -0.548 5.608 1.00 70.19 167 PHE A CA 1
ATOM 1283 C C . PHE A 1 167 ? -2.753 -0.232 6.693 1.00 70.19 167 PHE A C 1
ATOM 1285 O O . PHE A 1 167 ? -2.720 -0.895 7.727 1.00 70.19 167 PHE A O 1
ATOM 1292 N N . THR A 1 168 ? -1.920 0.798 6.504 1.00 67.31 168 THR A N 1
ATOM 1293 C CA . THR A 1 168 ? -0.963 1.230 7.531 1.00 67.31 168 THR A CA 1
ATOM 1294 C C . THR A 1 168 ? -1.622 2.190 8.516 1.00 67.31 168 THR A C 1
ATOM 1296 O O . THR A 1 168 ? -1.951 3.318 8.155 1.00 67.31 168 THR A O 1
ATOM 1299 N N . SER A 1 169 ? -1.745 1.791 9.782 1.00 59.44 169 SER A N 1
ATOM 1300 C CA . SER A 1 169 ? -2.232 2.665 10.863 1.00 59.44 169 SER A CA 1
ATOM 1301 C C . SER A 1 169 ? -1.233 3.763 11.253 1.00 59.44 169 SER A C 1
ATOM 1303 O O . SER A 1 169 ? -1.621 4.801 11.783 1.00 59.44 169 SER A O 1
ATOM 1305 N N . ALA A 1 170 ? 0.057 3.545 10.982 1.00 59.12 170 ALA A N 1
ATOM 1306 C CA . ALA A 1 170 ? 1.141 4.425 11.409 1.00 59.12 170 ALA A CA 1
ATOM 1307 C C . ALA A 1 170 ? 1.365 5.644 10.497 1.00 59.12 170 ALA A C 1
ATOM 1309 O O . ALA A 1 170 ? 2.140 6.532 10.854 1.00 59.12 170 ALA A O 1
ATOM 1310 N N . THR A 1 171 ? 0.739 5.699 9.315 1.00 65.12 171 THR A N 1
ATOM 1311 C CA . THR A 1 171 ? 1.009 6.765 8.341 1.00 65.12 171 THR A CA 1
ATOM 1312 C C . THR A 1 171 ? -0.253 7.343 7.718 1.00 65.12 171 THR A C 1
ATOM 1314 O O . THR A 1 171 ? -1.302 6.711 7.635 1.00 65.12 171 THR A O 1
ATOM 1317 N N . VAL A 1 172 ? -0.148 8.595 7.278 1.00 69.94 172 VAL A N 1
ATOM 1318 C CA . VAL A 1 172 ? -1.234 9.309 6.609 1.00 69.94 172 VAL A CA 1
ATOM 1319 C C . VAL A 1 172 ? -1.351 8.782 5.181 1.00 69.94 172 VAL A C 1
ATOM 1321 O O . VAL A 1 172 ? -0.482 9.059 4.355 1.00 69.94 172 VAL A O 1
ATOM 1324 N N . LEU A 1 173 ? -2.439 8.069 4.876 1.00 76.94 173 LEU A N 1
ATOM 1325 C CA . LEU A 1 173 ? -2.691 7.478 3.553 1.00 76.94 173 LEU A CA 1
ATOM 1326 C C . LEU A 1 173 ? -2.487 8.481 2.408 1.00 76.94 173 LEU A C 1
ATOM 1328 O O . LEU A 1 173 ? -1.815 8.175 1.433 1.00 76.94 173 LEU A O 1
ATOM 1332 N N . VAL A 1 174 ? -2.995 9.708 2.545 1.00 77.38 174 VAL A N 1
ATOM 1333 C CA . VAL A 1 174 ? -2.839 10.758 1.522 1.00 77.38 174 VAL A CA 1
ATOM 1334 C C . VAL A 1 174 ? -1.372 11.125 1.274 1.00 77.38 174 VAL A C 1
ATOM 1336 O O . VAL A 1 174 ? -0.971 11.324 0.129 1.00 77.38 174 VAL A O 1
ATOM 1339 N N . ARG A 1 175 ? -0.550 11.186 2.329 1.00 79.56 175 ARG A N 1
ATOM 1340 C CA . ARG A 1 175 ? 0.889 11.437 2.190 1.00 79.56 175 ARG A CA 1
ATOM 1341 C C . ARG A 1 175 ? 1.554 10.288 1.444 1.00 79.56 175 ARG A C 1
ATOM 1343 O O . ARG A 1 175 ? 2.296 10.541 0.506 1.00 79.56 175 ARG A O 1
ATOM 1350 N N . GLN A 1 176 ? 1.281 9.046 1.838 1.00 85.19 176 GLN A N 1
ATOM 1351 C CA . GLN A 1 176 ? 1.859 7.879 1.167 1.00 85.19 176 GLN A CA 1
ATOM 1352 C C . GLN A 1 176 ? 1.413 7.777 -0.290 1.00 85.19 176 GLN A C 1
ATOM 1354 O O . GLN A 1 176 ? 2.231 7.489 -1.153 1.00 85.19 176 GLN A O 1
ATOM 1359 N N . TRP A 1 177 ? 0.151 8.099 -0.573 1.00 86.50 177 TRP A N 1
ATOM 1360 C CA . TRP A 1 177 ? -0.371 8.236 -1.928 1.00 86.50 177 TRP A CA 1
ATOM 1361 C C . TRP A 1 177 ? 0.446 9.260 -2.721 1.00 86.50 177 TRP A C 1
ATOM 1363 O O . TRP A 1 177 ? 0.973 8.936 -3.774 1.00 86.50 177 TRP A O 1
ATOM 1373 N N . LEU A 1 178 ? 0.652 10.471 -2.200 1.00 86.56 178 LEU A N 1
ATOM 1374 C CA . LEU A 1 178 ? 1.468 11.481 -2.882 1.00 86.56 178 LEU A CA 1
ATOM 1375 C C . LEU A 1 178 ? 2.902 11.016 -3.145 1.00 86.56 178 LEU A C 1
ATOM 1377 O O . LEU A 1 178 ? 3.394 11.162 -4.261 1.00 86.56 178 LEU A O 1
ATOM 1381 N N . LEU A 1 179 ? 3.561 10.447 -2.133 1.00 90.81 179 LEU A N 1
ATOM 1382 C CA . LEU A 1 179 ? 4.930 9.946 -2.260 1.00 90.81 179 LEU A CA 1
ATOM 1383 C C . LEU A 1 179 ? 5.026 8.821 -3.297 1.00 90.81 179 LEU A C 1
ATOM 1385 O O . LEU A 1 179 ? 5.959 8.816 -4.090 1.00 90.81 179 LEU A O 1
ATOM 1389 N N . LEU A 1 180 ? 4.031 7.932 -3.349 1.00 92.50 180 LEU A N 1
ATOM 1390 C CA . LEU A 1 180 ? 3.926 6.871 -4.349 1.00 92.50 180 LEU A CA 1
ATOM 1391 C C . LEU A 1 180 ? 3.900 7.459 -5.764 1.00 92.50 180 LEU A C 1
ATOM 1393 O O . LEU A 1 180 ? 4.671 7.040 -6.622 1.00 92.50 180 LEU A O 1
ATOM 1397 N N . PHE A 1 181 ? 3.054 8.458 -6.016 1.00 92.12 181 PHE A N 1
ATOM 1398 C CA . PHE A 1 181 ? 2.982 9.082 -7.339 1.00 92.12 181 PHE A CA 1
ATOM 1399 C C . PHE A 1 181 ? 4.233 9.904 -7.681 1.00 92.12 181 PHE A C 1
ATOM 1401 O O . PHE A 1 181 ? 4.631 9.941 -8.844 1.00 92.12 181 PHE A O 1
ATOM 1408 N N . ILE A 1 182 ? 4.890 10.516 -6.690 1.00 92.50 182 ILE A N 1
ATOM 1409 C CA . ILE A 1 182 ? 6.195 11.166 -6.879 1.00 92.50 182 ILE A CA 1
ATOM 1410 C C . ILE A 1 182 ? 7.253 10.135 -7.281 1.00 92.50 182 ILE A C 1
ATOM 1412 O O . ILE A 1 182 ? 8.015 10.390 -8.210 1.00 92.50 182 ILE A O 1
ATOM 1416 N N . ASP A 1 183 ? 7.296 8.974 -6.626 1.00 95.00 183 ASP A N 1
ATOM 1417 C CA . ASP A 1 183 ? 8.224 7.898 -6.980 1.00 95.00 183 ASP A CA 1
ATOM 1418 C C . ASP A 1 183 ? 7.951 7.361 -8.391 1.00 95.00 183 ASP A C 1
ATOM 1420 O O . ASP A 1 183 ? 8.885 7.229 -9.177 1.00 95.00 183 ASP A O 1
ATOM 1424 N N . LEU A 1 184 ? 6.683 7.135 -8.758 1.00 93.31 184 LEU A N 1
ATOM 1425 C CA . LEU A 1 184 ? 6.303 6.711 -10.114 1.00 93.31 184 LEU A CA 1
ATOM 1426 C C . LEU A 1 184 ? 6.694 7.748 -11.177 1.00 93.31 184 LEU A C 1
ATOM 1428 O O . LEU A 1 184 ? 7.136 7.381 -12.265 1.00 93.31 184 LEU A O 1
ATOM 1432 N N . TRP A 1 185 ? 6.564 9.041 -10.873 1.00 93.75 185 TRP A N 1
ATOM 1433 C CA . TRP A 1 185 ? 7.016 10.113 -11.760 1.00 93.75 185 TRP A CA 1
ATOM 1434 C C . TRP A 1 185 ? 8.547 10.150 -11.883 1.00 93.75 185 TRP A C 1
ATOM 1436 O O . TRP A 1 185 ? 9.065 10.209 -12.997 1.00 93.75 185 TRP A O 1
ATOM 1446 N N . ARG A 1 186 ? 9.281 10.047 -10.764 1.00 92.88 186 ARG A N 1
ATOM 1447 C CA . ARG A 1 186 ? 10.758 9.985 -10.737 1.00 92.88 186 ARG A CA 1
ATOM 1448 C C . ARG A 1 186 ? 11.300 8.772 -11.493 1.00 92.88 186 ARG A C 1
ATOM 1450 O O . ARG A 1 186 ? 12.337 8.880 -12.137 1.00 92.88 186 ARG A O 1
ATOM 1457 N N . ALA A 1 187 ? 10.593 7.646 -11.428 1.00 91.44 187 ALA A N 1
ATOM 1458 C CA . ALA A 1 187 ? 10.907 6.426 -12.165 1.00 91.44 187 ALA A CA 1
ATOM 1459 C C . ALA A 1 187 ? 10.537 6.504 -13.659 1.00 91.44 187 ALA A C 1
ATOM 1461 O O . ALA A 1 187 ? 10.835 5.584 -14.412 1.00 91.44 187 ALA A O 1
ATOM 1462 N N . GLY A 1 188 ? 9.879 7.582 -14.104 1.00 91.81 188 GLY A N 1
ATOM 1463 C CA . GLY A 1 188 ? 9.438 7.746 -15.488 1.00 91.81 188 GLY A CA 1
ATOM 1464 C C . GLY A 1 188 ? 8.215 6.905 -15.866 1.00 91.81 188 GLY A C 1
ATOM 1465 O O . GLY A 1 188 ? 7.827 6.909 -17.031 1.00 91.81 188 GLY A O 1
ATOM 1466 N N . VAL A 1 189 ? 7.573 6.234 -14.902 1.00 91.81 189 VAL A N 1
ATOM 1467 C CA . VAL A 1 189 ? 6.385 5.389 -15.120 1.00 91.81 189 VAL A CA 1
ATOM 1468 C C . VAL A 1 189 ? 5.167 6.231 -15.497 1.00 91.81 189 VAL A C 1
ATOM 1470 O O . VAL A 1 189 ? 4.322 5.790 -16.273 1.00 91.81 189 VAL A O 1
ATOM 1473 N N . ILE A 1 190 ? 5.078 7.460 -14.984 1.00 93.31 190 ILE A N 1
ATOM 1474 C CA . ILE A 1 190 ? 4.016 8.421 -15.307 1.00 93.31 190 ILE A CA 1
ATOM 1475 C C . ILE A 1 190 ? 4.587 9.805 -15.599 1.00 93.31 190 ILE A C 1
ATOM 1477 O O . ILE A 1 190 ? 5.654 10.179 -15.112 1.00 93.31 190 ILE A O 1
ATOM 1481 N N . SER A 1 191 ? 3.852 10.603 -16.370 1.00 94.31 191 SER A N 1
ATOM 1482 C CA . SER A 1 191 ? 4.174 12.011 -16.587 1.00 94.31 191 SER A CA 1
ATOM 1483 C C . SER A 1 191 ? 3.652 12.886 -15.443 1.00 94.31 191 SER A C 1
ATOM 1485 O O . SER A 1 191 ? 2.709 12.531 -14.731 1.00 94.31 191 SER A O 1
ATOM 1487 N N . LEU A 1 192 ? 4.218 14.090 -15.306 1.00 91.25 192 LEU A N 1
ATOM 1488 C CA . LEU A 1 192 ? 3.701 15.092 -14.370 1.00 91.25 192 LEU A CA 1
ATOM 1489 C C . LEU A 1 192 ? 2.241 15.461 -14.688 1.00 91.25 192 LEU A C 1
ATOM 1491 O O . LEU A 1 192 ? 1.445 15.667 -13.776 1.00 91.25 192 LEU A O 1
ATOM 1495 N N . SER A 1 193 ? 1.861 15.503 -15.970 1.00 92.88 193 SER A N 1
ATOM 1496 C CA . SER A 1 193 ? 0.477 15.774 -16.371 1.00 92.88 193 SER A CA 1
ATOM 1497 C C . SER A 1 193 ? -0.474 14.648 -15.964 1.00 92.88 193 SER A C 1
ATOM 1499 O O . SER A 1 193 ? -1.553 14.946 -15.459 1.00 92.88 193 SER A O 1
ATOM 1501 N N . ALA A 1 194 ? -0.068 13.380 -16.094 1.00 92.00 194 ALA A N 1
ATOM 1502 C CA . ALA A 1 194 ? -0.852 12.239 -15.621 1.00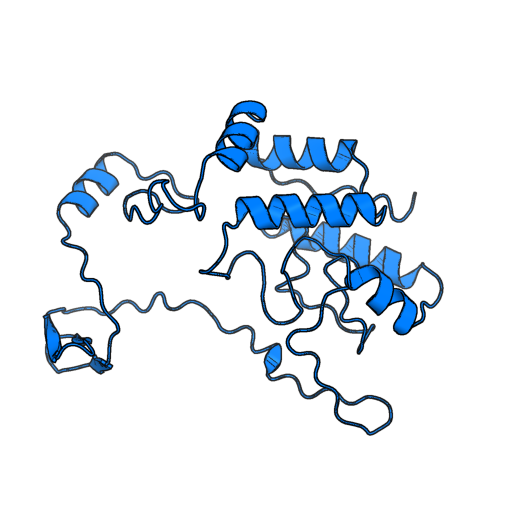 92.00 194 ALA A CA 1
ATOM 1503 C C . ALA A 1 194 ? -1.024 12.264 -14.092 1.00 92.00 194 ALA A C 1
ATOM 1505 O O . ALA A 1 194 ? -2.121 12.020 -13.589 1.00 92.00 194 ALA A O 1
ATOM 1506 N N . PHE A 1 195 ? 0.027 12.633 -13.349 1.00 90.62 195 PHE A N 1
ATOM 1507 C CA . PHE A 1 195 ? -0.057 12.825 -11.900 1.00 90.62 195 PHE A CA 1
ATOM 1508 C C . PHE A 1 195 ? -1.019 13.964 -11.505 1.00 90.62 195 PHE A C 1
ATOM 1510 O O . PHE A 1 195 ? -1.837 13.812 -10.595 1.00 90.62 195 PHE A O 1
ATOM 1517 N N . LEU A 1 196 ? -0.981 15.105 -12.194 1.00 90.38 196 LEU A N 1
ATOM 1518 C CA . LEU A 1 196 ? -1.919 16.197 -11.918 1.00 90.38 196 LEU A CA 1
ATOM 1519 C C . LEU A 1 196 ? -3.361 15.821 -12.292 1.00 90.38 196 LEU A C 1
ATOM 1521 O O . LEU A 1 196 ? -4.283 16.095 -11.520 1.00 90.38 196 LEU A O 1
ATOM 1525 N N . GLU A 1 197 ? -3.559 15.158 -13.435 1.00 90.44 197 GLU A N 1
ATOM 1526 C CA . GLU A 1 197 ? -4.870 14.681 -13.884 1.00 90.44 197 GLU A CA 1
ATOM 1527 C C . GLU A 1 197 ? -5.490 13.738 -12.848 1.00 90.44 197 GLU A C 1
ATOM 1529 O O . GLU A 1 197 ? -6.646 13.929 -12.468 1.00 90.44 197 GLU A O 1
ATOM 1534 N N . ILE A 1 198 ? -4.723 12.767 -12.340 1.00 87.94 198 ILE A N 1
ATOM 1535 C CA . ILE A 1 198 ? -5.237 11.785 -11.380 1.00 87.94 198 ILE A CA 1
ATOM 1536 C C . ILE A 1 198 ? -5.544 12.408 -10.018 1.00 87.94 198 ILE A C 1
ATOM 1538 O O . ILE A 1 198 ? -6.541 12.051 -9.384 1.00 87.94 198 ILE A O 1
ATOM 1542 N N . GLY A 1 199 ? -4.739 13.386 -9.593 1.00 85.31 199 GLY A N 1
ATOM 1543 C CA . GLY A 1 199 ? -4.985 14.159 -8.382 1.00 85.31 199 GLY A CA 1
ATOM 1544 C C . GLY A 1 199 ? -6.281 14.962 -8.464 1.00 85.31 199 GLY A C 1
ATOM 1545 O O . GLY A 1 199 ? -7.095 14.910 -7.543 1.00 85.31 199 GLY A O 1
ATOM 1546 N N . ILE A 1 200 ? -6.519 15.653 -9.582 1.00 84.88 200 ILE A N 1
ATOM 1547 C CA . ILE A 1 200 ? -7.761 16.405 -9.808 1.00 84.88 200 ILE A CA 1
ATOM 1548 C C . ILE A 1 200 ? -8.954 15.451 -9.921 1.00 84.88 200 ILE A C 1
ATOM 1550 O O . ILE A 1 200 ? -9.969 15.657 -9.253 1.00 84.88 200 ILE A O 1
ATOM 1554 N N . ALA A 1 201 ? -8.835 14.394 -10.725 1.00 83.56 201 ALA A N 1
ATOM 1555 C CA . ALA A 1 201 ? -9.909 13.431 -10.928 1.00 83.56 201 ALA A CA 1
ATOM 1556 C C . ALA A 1 201 ? -10.358 12.829 -9.585 1.00 83.56 201 ALA A C 1
ATOM 1558 O O . ALA A 1 201 ? -11.526 12.960 -9.208 1.00 83.56 201 ALA A O 1
ATOM 1559 N N . THR A 1 202 ? -9.409 12.298 -8.812 1.00 81.38 202 THR A N 1
ATOM 1560 C CA . THR A 1 202 ? -9.682 11.627 -7.535 1.00 81.38 202 THR A CA 1
ATOM 1561 C C . THR A 1 202 ? -10.191 12.598 -6.473 1.00 81.38 202 THR A C 1
ATOM 1563 O O . THR A 1 202 ? -11.231 12.356 -5.867 1.00 81.38 202 THR A O 1
ATOM 1566 N N . TRP A 1 203 ? -9.479 13.704 -6.236 1.00 78.75 203 TRP A N 1
ATOM 1567 C CA . TRP A 1 203 ? -9.695 14.529 -5.040 1.00 78.75 203 TRP A CA 1
ATOM 1568 C C . TRP A 1 203 ? -10.587 15.750 -5.261 1.00 78.75 203 TRP A C 1
ATOM 1570 O O . TRP A 1 203 ? -11.082 16.316 -4.289 1.00 78.75 203 TRP A O 1
ATOM 1580 N N . VAL A 1 204 ? -10.786 16.182 -6.509 1.00 77.06 204 VAL A N 1
ATOM 1581 C CA . VAL A 1 204 ? -11.657 17.324 -6.836 1.00 77.06 204 VAL A CA 1
ATOM 1582 C C . VAL A 1 204 ? -12.980 16.843 -7.409 1.00 77.06 204 VAL A C 1
ATOM 1584 O O . VAL A 1 204 ? -14.028 17.325 -6.993 1.00 77.06 204 VAL A O 1
ATOM 1587 N N . THR A 1 205 ? -12.942 15.898 -8.351 1.00 77.94 205 THR A N 1
ATOM 1588 C CA . THR A 1 205 ? -14.159 15.454 -9.050 1.00 77.94 205 THR A CA 1
ATOM 1589 C C . THR A 1 205 ? -14.770 14.179 -8.474 1.00 77.94 205 THR A C 1
ATOM 1591 O O . THR A 1 205 ? -15.910 13.861 -8.795 1.00 77.94 205 THR A O 1
ATOM 1594 N N . GLY A 1 206 ? -14.032 13.439 -7.637 1.00 77.44 206 GLY A N 1
ATOM 1595 C CA . GLY A 1 206 ? -14.461 12.131 -7.132 1.00 77.44 206 GLY A CA 1
ATOM 1596 C C . GLY A 1 206 ? -14.540 11.049 -8.216 1.00 77.44 206 GLY A C 1
ATOM 1597 O O . GLY A 1 206 ? -15.160 10.010 -8.006 1.00 77.44 206 GLY A O 1
ATOM 1598 N N . VAL A 1 207 ? -13.930 11.281 -9.380 1.00 81.69 207 VAL A N 1
ATOM 1599 C CA . VAL A 1 207 ? -13.925 10.354 -10.514 1.00 81.69 207 VAL A CA 1
ATOM 1600 C C . VAL A 1 207 ? -12.623 9.564 -10.503 1.00 81.69 207 VAL A C 1
ATOM 1602 O O . VAL A 1 207 ? -11.535 10.133 -10.472 1.00 81.69 207 VAL A O 1
ATOM 1605 N N . CYS A 1 208 ? -12.729 8.242 -10.583 1.00 82.44 208 CYS A N 1
ATOM 1606 C CA . CYS A 1 208 ? -11.575 7.365 -10.735 1.00 82.44 208 CYS A CA 1
ATOM 1607 C C . CYS A 1 208 ? -11.375 7.033 -12.219 1.00 82.44 208 CYS A C 1
ATOM 1609 O O . CYS A 1 208 ? -12.289 6.512 -12.858 1.00 82.44 208 CYS A O 1
ATOM 1611 N N . LYS A 1 209 ? -10.192 7.326 -12.765 1.00 85.81 209 LYS A N 1
ATOM 1612 C CA . LYS A 1 209 ? -9.820 7.020 -14.157 1.00 85.81 209 LYS A CA 1
ATOM 1613 C C . LYS A 1 209 ? -8.609 6.083 -14.177 1.00 85.81 209 LYS A C 1
ATOM 1615 O O . LYS A 1 209 ? -7.828 6.112 -13.228 1.00 85.81 209 LYS A O 1
ATOM 1620 N N . PRO A 1 210 ? -8.417 5.273 -15.233 1.00 87.25 210 PRO A N 1
ATOM 1621 C CA . PRO A 1 210 ? -7.150 4.582 -15.433 1.00 87.25 210 PRO A CA 1
ATOM 1622 C C . PRO A 1 210 ? -5.992 5.580 -15.409 1.00 87.25 210 PRO A C 1
ATOM 1624 O O . PRO A 1 210 ? -6.093 6.685 -15.952 1.00 87.25 210 PRO A O 1
ATOM 1627 N N . LEU A 1 211 ? -4.903 5.193 -14.754 1.00 88.62 211 LEU A N 1
ATOM 1628 C CA . LEU A 1 211 ? -3.696 6.005 -14.702 1.00 88.62 211 LEU A CA 1
ATOM 1629 C C . LEU A 1 211 ? -2.959 5.834 -16.026 1.00 88.62 211 LEU A C 1
ATOM 1631 O O . LEU A 1 211 ? -2.603 4.720 -16.391 1.00 88.62 211 LEU A O 1
ATOM 1635 N N . ARG A 1 212 ? -2.711 6.940 -16.726 1.00 89.38 212 ARG A N 1
ATOM 1636 C CA . ARG A 1 212 ? -1.941 6.914 -17.969 1.00 89.38 212 ARG A CA 1
ATOM 1637 C C . ARG A 1 212 ? -0.475 6.671 -17.654 1.00 89.38 212 ARG A C 1
ATOM 1639 O O . ARG A 1 212 ? 0.185 7.527 -17.065 1.00 89.38 212 ARG A O 1
ATOM 1646 N N . LEU A 1 213 ? 0.010 5.505 -18.046 1.00 89.31 213 LEU A N 1
ATOM 1647 C CA . LEU A 1 213 ? 1.409 5.149 -17.910 1.00 89.31 213 LEU A CA 1
ATOM 1648 C C . LEU A 1 213 ? 2.197 5.680 -19.116 1.00 89.31 213 LEU A C 1
ATOM 1650 O O . LEU A 1 213 ? 1.734 5.600 -20.250 1.00 89.31 213 LEU A O 1
ATOM 1654 N N . ASN A 1 214 ? 3.417 6.163 -18.890 1.00 87.12 214 ASN A N 1
ATOM 1655 C CA . ASN A 1 214 ? 4.380 6.507 -19.949 1.00 87.12 214 ASN A CA 1
ATOM 1656 C C . ASN A 1 214 ? 5.066 5.265 -20.540 1.00 87.12 214 ASN A C 1
ATOM 1658 O O . ASN A 1 214 ? 6.019 5.353 -21.313 1.00 87.12 214 ASN A O 1
ATOM 1662 N N . VAL A 1 215 ? 4.615 4.088 -20.129 1.00 70.81 215 VAL A N 1
ATOM 1663 C CA . VAL A 1 215 ? 5.298 2.827 -20.336 1.00 70.81 215 VAL A CA 1
ATOM 1664 C C . VAL A 1 215 ? 4.724 2.129 -21.575 1.00 70.81 215 VAL A C 1
ATOM 1666 O O . VAL A 1 215 ? 4.107 1.072 -21.509 1.00 70.81 215 VAL A O 1
ATOM 1669 N N . GLY A 1 216 ? 4.922 2.756 -22.737 1.00 56.41 216 GLY A N 1
ATOM 1670 C CA . GLY A 1 216 ? 4.533 2.223 -24.048 1.00 56.41 216 GLY A CA 1
ATOM 1671 C C . GLY A 1 216 ? 3.462 3.040 -24.771 1.00 56.41 216 GLY A C 1
ATOM 1672 O O . GLY A 1 216 ? 2.290 2.669 -24.765 1.00 56.41 216 GLY A O 1
ATOM 1673 N N . SER A 1 217 ? 3.910 4.098 -25.450 1.00 42.16 217 SER A N 1
ATOM 1674 C CA . SER A 1 217 ? 3.345 4.556 -26.727 1.00 42.16 217 SER A CA 1
ATOM 1675 C C . SER A 1 217 ? 4.280 4.134 -27.850 1.00 42.16 217 SER A C 1
ATOM 1677 O O . SER A 1 217 ? 5.483 4.451 -27.698 1.00 42.16 217 SER A O 1
#

pLDDT: mean 81.9, std 16.38, range [40.69, 96.44]